Protein AF-X1FFC3-F1 (afdb_monomer)

Radius of gyration: 22.8 Å; Cα contacts (8 Å, |Δi|>4): 685; chains: 1; bounding box: 65×49×58 Å

Mean predicted aligned error: 9.4 Å

Organism: NCBI:txid412755

Sequence (361 aa):
YEIAKQQGDKDAAVFWRGKADEVKRKMKDYLWIDDRHSYFYRNPDNEFINSLTHNNLRAMYYGAMTQDMANRFIKHHLLNPKEFWTYMPIPSVAVNDPYFENRSYNNWGGQSQNLTYQRAIRALENYGHHAEVCLFGHKLMGRISESKLFTQQFDPFTGEQSGIDGYDYGPSILAVLEYFSRMYGIDVCKDTVHFNGLPLEEEYEYIQVIGDNTYTLRQKNGILTGIVNGELKFTCSAGVKVKTGLDGSIFELVGIDSVSRSVYLTCDSKSYNFTVSPNTVFGFQDEATVIREVPFDYPFKIALDSTTPGLTDPRDGNTYRIVKIGEQVWMAENLRFLPSVAGPGTGSKTTPYFYVYGYDG

Nearest PDB structures (foldseek):
  4wvb-assembly1_A  TM=8.254E-01  e=1.752E-06  Thermus thermophilus HB8
  5n6n-assembly1_C  TM=8.360E-01  e=3.172E-05  Saccharomyces cerevisiae S288C
  5jta-assembly1_A  TM=7.272E-01  e=2.256E-05  Saccharomyces cerevisiae
  5z74-assembly1_A  TM=6.627E-01  e=2.983E-03  Nostoc sp. PCC 7120 = FACHB-418
  5gop-assembly1_C-2  TM=6.488E-01  e=2.376E-03  Nostoc sp. PCC 7120 = FACHB-418

Secondary structure (DSSP, 8-state):
-HHHHHTT-HHHHHHHHHHHHHHHHHHHHHHEEGGGTEE--B-TTSPBP---BTHHHHHHHTT-S-HHHHHHHIIIIIT-TTTT-SSS--BSB-TTSTT-B--SSS-SSBSEEHHHHHHHHHHHHTTT-HHHHHHHHHHHHHHHHHH----SEE-TTT--EE--SS-S--THHHHHHHHHHHHHSEEEETTEEEEEE---SS-EEEEEEETTEEEEEEEETTEEEEEETTEEEEEEESSEEEEEETT--EEEEEE-SSS-EEEEEEETTEEEEEEE-TT-EEEESSSEEEEE------SS-----TT--EEE-TTT-PEEEEEEETTEEEESS-----S----TT---SSS----BTTB--

Solvent-accessible surface area (backbone atoms only — not comparable to full-atom values): 19749 Å² total; per-residue (Å²): 66,71,68,30,54,75,72,66,37,62,67,56,19,53,54,40,45,54,54,51,52,52,49,31,50,50,46,44,76,74,28,47,39,79,97,67,40,42,62,36,53,63,49,96,88,69,44,76,45,95,57,57,47,48,61,52,42,53,39,29,47,73,62,47,50,53,67,67,52,48,53,42,25,40,67,68,38,52,33,24,54,70,33,20,34,41,71,32,47,53,19,31,19,22,68,72,37,94,74,42,36,88,58,67,62,92,58,75,38,14,26,13,37,23,64,50,57,45,44,41,46,52,18,29,50,75,63,42,38,40,17,59,45,42,56,54,31,51,51,52,49,54,56,32,70,74,67,74,59,46,34,39,32,26,36,29,75,81,50,52,73,30,53,68,86,88,54,96,76,21,54,27,52,61,25,48,56,51,38,44,20,65,34,60,18,64,43,77,54,95,70,33,32,34,45,18,28,53,67,49,88,65,70,50,77,33,78,48,76,58,88,92,45,39,39,38,42,34,38,49,86,40,33,33,38,38,29,43,72,89,40,83,41,35,41,28,43,39,31,31,32,44,30,19,38,81,84,45,53,70,51,39,38,31,16,32,26,86,56,69,39,82,34,45,42,35,40,92,96,42,76,45,76,50,75,39,38,34,24,26,28,33,34,63,79,95,56,84,39,83,77,46,78,34,92,76,80,66,54,74,68,74,68,74,45,95,86,47,75,44,46,65,40,89,89,78,65,51,68,38,44,50,41,76,58,88,96,44,79,40,70,71,51,82,86,84,83,68,101,62,63,39,31,94,90,62,84,60,98,84,54,94,76,44,74,49,94,95,49,63,116

Structure (mmCIF, N/CA/C/O backbone):
data_AF-X1FFC3-F1
#
_entry.id   AF-X1FFC3-F1
#
loop_
_atom_site.group_PDB
_atom_site.id
_atom_site.type_symbol
_atom_site.label_atom_id
_atom_site.label_alt_id
_atom_site.label_comp_id
_atom_site.label_asym_id
_atom_site.label_entity_id
_atom_site.label_seq_id
_atom_site.pdbx_PDB_ins_code
_atom_site.Cartn_x
_atom_site.Cartn_y
_atom_site.Cartn_z
_atom_site.occupancy
_atom_site.B_iso_or_equiv
_atom_site.auth_seq_id
_atom_site.auth_comp_id
_atom_site.auth_asym_id
_atom_site.auth_atom_id
_atom_site.pdbx_PDB_model_num
ATOM 1 N N . TYR A 1 1 ? -17.208 -1.359 -16.543 1.00 90.44 1 TYR A N 1
ATOM 2 C CA . TYR A 1 1 ? -17.747 -2.258 -15.500 1.00 90.44 1 TYR A CA 1
ATOM 3 C C . TYR A 1 1 ? -18.295 -1.468 -14.317 1.00 90.44 1 TYR A C 1
ATOM 5 O O . TYR A 1 1 ? -19.504 -1.448 -14.168 1.00 90.44 1 TYR A O 1
ATOM 13 N N . GLU A 1 2 ? -17.458 -0.794 -13.514 1.00 91.06 2 GLU A N 1
ATOM 14 C CA . GLU A 1 2 ? -17.914 -0.132 -12.270 1.00 91.06 2 GLU A CA 1
ATOM 15 C C . GLU A 1 2 ? -19.015 0.914 -12.512 1.00 91.06 2 GLU A C 1
ATOM 17 O O . GLU A 1 2 ? -20.015 0.909 -11.806 1.00 91.06 2 GLU A O 1
ATOM 22 N N . ILE A 1 3 ? -18.884 1.735 -13.562 1.00 94.50 3 ILE A N 1
ATOM 23 C CA . ILE A 1 3 ? -19.908 2.724 -13.948 1.00 94.50 3 ILE A CA 1
ATOM 24 C C . ILE A 1 3 ? -21.244 2.042 -14.287 1.00 94.50 3 ILE A C 1
ATOM 26 O O . ILE A 1 3 ? -22.279 2.427 -13.758 1.00 94.50 3 ILE A O 1
ATOM 30 N N . ALA A 1 4 ? -21.224 0.984 -15.104 1.00 95.25 4 ALA A N 1
ATOM 31 C CA . ALA A 1 4 ? -22.431 0.227 -15.450 1.00 95.25 4 ALA A CA 1
ATOM 32 C C . ALA A 1 4 ? -23.093 -0.395 -14.206 1.00 95.25 4 ALA A C 1
ATOM 34 O O . ALA A 1 4 ? -24.309 -0.329 -14.050 1.00 95.25 4 ALA A O 1
ATOM 35 N N . LYS A 1 5 ? -22.287 -0.914 -13.265 1.00 93.50 5 LYS A N 1
ATOM 36 C CA . LYS A 1 5 ? -22.782 -1.419 -11.976 1.00 93.50 5 LYS A CA 1
ATOM 37 C C . LYS A 1 5 ? -23.475 -0.315 -11.167 1.00 93.50 5 LYS A C 1
ATOM 39 O O . LYS A 1 5 ? -24.542 -0.567 -10.619 1.00 93.50 5 LYS A O 1
ATOM 44 N N . GLN A 1 6 ? -22.898 0.887 -11.107 1.00 92.38 6 GLN A N 1
ATOM 45 C CA . GLN A 1 6 ? -23.499 2.036 -10.414 1.00 92.38 6 GLN A CA 1
ATOM 46 C C . GLN A 1 6 ? -24.806 2.504 -11.066 1.00 92.38 6 GLN A C 1
ATOM 48 O O . GLN A 1 6 ? -25.716 2.927 -10.365 1.00 92.38 6 GLN A O 1
ATOM 53 N N . GLN A 1 7 ? -24.919 2.393 -12.389 1.00 95.62 7 GLN A N 1
ATOM 54 C CA . GLN A 1 7 ? -26.131 2.738 -13.139 1.00 95.62 7 GLN A CA 1
ATOM 55 C C . GLN A 1 7 ? -27.221 1.654 -13.079 1.00 95.62 7 GLN A C 1
ATOM 57 O O . GLN A 1 7 ? -28.324 1.874 -13.570 1.00 95.62 7 GLN A O 1
ATOM 62 N N . GLY A 1 8 ? -26.932 0.480 -12.506 1.00 96.31 8 GLY A N 1
ATOM 63 C CA . GLY A 1 8 ? -27.851 -0.662 -12.501 1.00 96.31 8 GLY A CA 1
ATOM 64 C C . GLY A 1 8 ? -27.954 -1.400 -13.843 1.00 96.31 8 GLY A C 1
ATOM 65 O O . GLY A 1 8 ? -28.778 -2.306 -13.971 1.00 96.31 8 GLY A O 1
ATOM 66 N N . ASP A 1 9 ? -27.108 -1.066 -14.823 1.00 97.81 9 ASP A N 1
ATOM 67 C CA . ASP A 1 9 ? -27.058 -1.719 -16.133 1.00 97.81 9 ASP A CA 1
ATOM 68 C C . ASP A 1 9 ? -26.265 -3.033 -16.041 1.00 97.81 9 ASP A C 1
ATOM 70 O O . ASP A 1 9 ? -25.029 -3.079 -16.130 1.00 97.81 9 ASP A O 1
ATOM 74 N N . LYS A 1 10 ? -26.999 -4.125 -15.800 1.00 97.25 10 LYS A N 1
ATOM 75 C CA . LYS A 1 10 ? -26.429 -5.464 -15.605 1.00 97.25 10 LYS A CA 1
ATOM 76 C C . LYS A 1 10 ? -25.777 -6.008 -16.875 1.00 97.25 10 LYS A C 1
ATOM 78 O O . LYS A 1 10 ? -24.714 -6.623 -16.775 1.00 97.25 10 LYS A O 1
ATOM 83 N N . ASP A 1 11 ? -26.359 -5.755 -18.042 1.00 97.94 11 ASP A N 1
ATOM 84 C CA . ASP A 1 11 ? -25.865 -6.293 -19.311 1.00 97.94 11 ASP A CA 1
ATOM 85 C C . ASP A 1 11 ? -24.554 -5.614 -19.707 1.00 97.94 11 ASP A C 1
ATOM 87 O O . ASP A 1 11 ? -23.560 -6.289 -20.004 1.00 97.94 11 ASP A O 1
ATOM 91 N N . ALA A 1 12 ? -24.488 -4.283 -19.597 1.00 98.06 12 ALA A N 1
ATOM 92 C CA . ALA A 1 12 ? -23.242 -3.558 -19.807 1.00 98.06 12 ALA A CA 1
ATOM 93 C C . ALA A 1 12 ? -22.180 -3.953 -18.770 1.00 98.06 12 ALA A C 1
ATOM 95 O O . ALA A 1 12 ? -20.997 -4.070 -19.106 1.00 98.06 12 ALA A O 1
ATOM 96 N N . ALA A 1 13 ? -22.562 -4.194 -17.510 1.00 97.81 13 ALA A N 1
ATOM 97 C CA . ALA A 1 13 ? -21.625 -4.675 -16.499 1.00 97.81 13 ALA A CA 1
ATOM 98 C C . ALA A 1 13 ? -21.025 -6.036 -16.894 1.00 97.81 13 ALA A C 1
ATOM 100 O O . ALA A 1 13 ? -19.799 -6.163 -16.921 1.00 97.81 13 ALA A O 1
ATOM 101 N N . VAL A 1 14 ? -21.843 -7.022 -17.272 1.00 98.19 14 VAL A N 1
ATOM 102 C CA . VAL A 1 14 ? -21.363 -8.340 -17.728 1.00 98.19 14 VAL A CA 1
ATOM 103 C C . VAL A 1 14 ? -20.453 -8.204 -18.952 1.00 98.19 14 VAL A C 1
ATOM 105 O O . VAL A 1 14 ? -19.347 -8.750 -18.952 1.00 98.19 14 VAL A O 1
ATOM 108 N N . PHE A 1 15 ? -20.851 -7.410 -19.949 1.00 98.12 15 PHE A N 1
ATOM 109 C CA . PHE A 1 15 ? -20.048 -7.165 -21.149 1.00 98.12 15 PHE A CA 1
ATOM 110 C C . PHE A 1 15 ? -18.663 -6.589 -20.816 1.00 98.12 15 PHE A C 1
ATOM 112 O O . PHE A 1 15 ? -17.632 -7.130 -21.228 1.00 98.12 15 PHE A O 1
ATOM 119 N N . TRP A 1 16 ? -18.612 -5.513 -20.021 1.00 97.94 16 TRP A N 1
ATOM 120 C CA . TRP A 1 16 ? -17.347 -4.872 -19.660 1.00 97.94 16 TRP A CA 1
ATOM 121 C C . TRP A 1 16 ? -16.481 -5.734 -18.739 1.00 97.94 16 TRP A C 1
ATOM 123 O O . TRP A 1 16 ? -15.255 -5.628 -18.803 1.00 97.94 16 TRP A O 1
ATOM 133 N N . ARG A 1 17 ? -17.086 -6.577 -17.890 1.00 96.88 17 ARG A N 1
ATOM 134 C CA . ARG A 1 17 ? -16.346 -7.575 -17.106 1.00 96.88 17 ARG A CA 1
ATOM 135 C C . ARG A 1 17 ? -15.662 -8.573 -18.037 1.00 96.88 17 ARG A C 1
ATOM 137 O O . ARG A 1 17 ? -14.449 -8.722 -17.947 1.00 96.88 17 ARG A O 1
ATOM 144 N N . GLY A 1 18 ? -16.405 -9.142 -18.988 1.00 97.94 18 GLY A N 1
ATOM 145 C CA . GLY A 1 18 ? -15.862 -10.083 -19.968 1.00 97.94 18 GLY A CA 1
ATOM 146 C C . GLY A 1 18 ? -14.716 -9.492 -20.794 1.00 97.94 18 GLY A C 1
ATOM 147 O O . GLY A 1 18 ? -13.693 -10.146 -20.984 1.00 97.94 18 GLY A O 1
ATOM 148 N N . LYS A 1 19 ? -14.826 -8.225 -21.220 1.00 97.94 19 LYS A N 1
ATOM 149 C CA . LYS A 1 19 ? -13.733 -7.529 -21.923 1.00 97.94 19 LYS A CA 1
ATOM 150 C C . LYS A 1 19 ? -12.492 -7.325 -21.059 1.00 97.94 19 LYS A C 1
ATOM 152 O O . LYS A 1 19 ? -11.382 -7.526 -21.546 1.00 97.94 19 LYS A O 1
ATOM 157 N N . ALA A 1 20 ? -12.661 -6.960 -19.790 1.00 96.31 20 ALA A N 1
ATOM 158 C CA . ALA A 1 20 ? -11.535 -6.847 -18.869 1.00 96.31 20 ALA A CA 1
ATOM 159 C C . ALA A 1 20 ? -10.846 -8.207 -18.665 1.00 96.31 20 ALA A C 1
ATOM 161 O O . ALA A 1 20 ? -9.621 -8.284 -18.730 1.00 96.31 20 ALA A O 1
ATOM 162 N N . ASP A 1 21 ? -11.616 -9.280 -18.486 1.00 96.50 21 ASP A N 1
ATOM 163 C CA . ASP A 1 21 ? -11.078 -10.626 -18.270 1.00 96.50 21 ASP A CA 1
ATOM 164 C C . ASP A 1 21 ? -10.357 -11.163 -19.522 1.00 96.50 21 ASP A C 1
ATOM 166 O O . ASP A 1 21 ? -9.313 -11.808 -19.409 1.00 96.50 21 ASP A O 1
ATOM 170 N N . GLU A 1 22 ? -10.838 -10.823 -20.726 1.00 97.62 22 GLU A N 1
ATOM 171 C CA . GLU A 1 22 ? -10.149 -11.119 -21.989 1.00 97.62 22 GLU A CA 1
ATOM 172 C C . GLU A 1 22 ? -8.762 -10.456 -22.052 1.00 97.62 22 GLU A C 1
ATOM 174 O O . GLU A 1 22 ? -7.781 -11.115 -22.406 1.00 97.62 22 GLU A O 1
ATOM 179 N N . VAL A 1 23 ? -8.666 -9.175 -21.676 1.00 96.69 23 VAL A N 1
ATOM 180 C CA . VAL A 1 23 ? -7.389 -8.442 -21.634 1.00 96.69 23 VAL A CA 1
ATOM 181 C C . VAL A 1 23 ? -6.443 -9.061 -20.610 1.00 96.69 23 VAL A C 1
ATOM 183 O O . VAL A 1 23 ? -5.286 -9.307 -20.938 1.00 96.69 23 VAL A O 1
ATOM 186 N N . LYS A 1 24 ? -6.923 -9.373 -19.400 1.00 96.25 24 LYS A N 1
ATOM 187 C CA . LYS A 1 24 ? -6.097 -9.995 -18.351 1.00 96.25 24 LYS A CA 1
ATOM 188 C C . LYS A 1 24 ? -5.527 -11.337 -18.795 1.00 96.25 24 LYS A C 1
ATOM 190 O O . LYS A 1 24 ? -4.338 -11.584 -18.616 1.00 96.25 24 LYS A O 1
ATOM 195 N N . ARG A 1 25 ? -6.359 -12.181 -19.413 1.00 97.12 25 ARG A N 1
ATOM 196 C CA . ARG A 1 25 ? -5.925 -13.473 -19.954 1.00 97.12 25 ARG A CA 1
ATOM 197 C C . ARG A 1 25 ? -4.867 -13.290 -21.040 1.00 97.12 25 ARG A C 1
ATOM 199 O O . ARG A 1 25 ? -3.811 -13.895 -20.946 1.00 97.12 25 ARG A O 1
ATOM 206 N N . LYS A 1 26 ? -5.091 -12.386 -22.002 1.00 96.88 26 LYS A N 1
ATOM 207 C CA . LYS A 1 26 ? -4.094 -12.076 -23.041 1.00 96.88 26 LYS A CA 1
ATOM 208 C C . LYS A 1 26 ? -2.788 -11.537 -22.458 1.00 96.88 26 LYS A C 1
ATOM 210 O O . LYS A 1 26 ? -1.728 -11.955 -22.900 1.00 96.88 26 LYS A O 1
ATOM 215 N N . MET A 1 27 ? -2.839 -10.647 -21.465 1.00 97.12 27 MET A N 1
ATOM 216 C CA . MET A 1 27 ? -1.630 -10.159 -20.794 1.00 97.12 27 MET A CA 1
ATOM 217 C C . MET A 1 27 ? -0.851 -11.312 -20.166 1.00 97.12 27 MET A C 1
ATOM 219 O O . MET A 1 27 ? 0.340 -11.436 -20.437 1.00 97.12 27 MET A O 1
ATOM 223 N N . LYS A 1 28 ? -1.520 -12.178 -19.393 1.00 96.94 28 LYS A N 1
ATOM 224 C CA . LYS A 1 28 ? -0.900 -13.367 -18.797 1.00 96.94 28 LYS A CA 1
ATOM 225 C C . LYS A 1 28 ? -0.269 -14.259 -19.864 1.00 96.94 28 LYS A C 1
ATOM 227 O O . LYS A 1 28 ? 0.925 -14.512 -19.801 1.00 96.94 28 LYS A O 1
ATOM 232 N N . ASP A 1 29 ? -1.047 -14.682 -20.852 1.00 96.44 29 ASP A N 1
ATOM 233 C CA . ASP A 1 29 ? -0.607 -15.652 -21.859 1.00 96.44 29 ASP A CA 1
ATOM 234 C C . ASP A 1 29 ? 0.550 -15.118 -22.721 1.00 96.44 29 ASP A C 1
ATOM 236 O O . ASP A 1 29 ? 1.381 -15.888 -23.197 1.00 96.44 29 ASP A O 1
ATOM 240 N N . TYR A 1 30 ? 0.608 -13.800 -22.937 1.00 96.56 30 TYR A N 1
ATOM 241 C CA . TYR A 1 30 ? 1.529 -13.197 -23.898 1.00 96.56 30 TYR A CA 1
ATOM 242 C C . TYR A 1 30 ? 2.763 -12.552 -23.266 1.00 96.56 30 TYR A C 1
ATOM 244 O O . TYR A 1 30 ? 3.832 -12.562 -23.879 1.00 96.56 30 TYR A O 1
ATOM 252 N N . LEU A 1 31 ? 2.628 -11.968 -22.074 1.00 97.75 31 LEU A N 1
ATOM 253 C CA . LEU A 1 31 ? 3.655 -11.118 -21.466 1.00 97.75 31 LEU A CA 1
ATOM 254 C C . LEU A 1 31 ? 4.263 -11.721 -20.193 1.00 97.75 31 LEU A C 1
ATOM 256 O O . LEU A 1 31 ? 5.338 -11.283 -19.789 1.00 97.75 31 LEU A O 1
ATOM 260 N N . TRP A 1 32 ? 3.583 -12.655 -19.515 1.00 98.00 32 TRP A N 1
ATOM 261 C CA . TRP A 1 32 ? 4.089 -13.230 -18.264 1.00 98.00 32 TRP A CA 1
ATOM 262 C C . TRP A 1 32 ? 5.129 -14.303 -18.559 1.00 98.00 32 TRP A C 1
ATOM 264 O O . TRP A 1 32 ? 4.882 -15.205 -19.358 1.00 98.00 32 TRP A O 1
ATOM 274 N N . ILE A 1 33 ? 6.266 -14.241 -17.871 1.00 98.06 33 ILE A N 1
ATOM 275 C CA . ILE A 1 33 ? 7.269 -15.306 -17.899 1.00 98.06 33 ILE A CA 1
ATOM 276 C C . ILE A 1 33 ? 7.307 -15.938 -16.511 1.00 98.06 33 ILE A C 1
ATOM 278 O O . ILE A 1 33 ? 7.742 -15.300 -15.553 1.00 98.06 33 ILE A O 1
ATOM 282 N N . ASP A 1 34 ? 6.846 -17.186 -16.398 1.00 97.50 34 ASP A N 1
ATOM 283 C CA . ASP A 1 34 ? 6.596 -17.812 -15.095 1.00 97.50 34 ASP A CA 1
ATOM 284 C C . ASP A 1 34 ? 7.862 -17.986 -14.248 1.00 97.50 34 ASP A C 1
ATOM 286 O O . ASP A 1 34 ? 7.875 -17.569 -13.086 1.00 97.50 34 ASP A O 1
ATOM 290 N N . ASP A 1 35 ? 8.949 -18.451 -14.869 1.00 97.19 35 ASP A N 1
ATOM 291 C CA . ASP A 1 35 ? 10.274 -18.618 -14.248 1.00 97.19 35 ASP A CA 1
ATOM 292 C C . ASP A 1 35 ? 10.930 -17.292 -13.848 1.00 97.19 35 ASP A C 1
ATOM 294 O O . ASP A 1 35 ? 11.884 -17.262 -13.073 1.00 97.19 35 ASP A O 1
ATOM 298 N N . ARG A 1 36 ? 10.431 -16.177 -14.389 1.00 97.38 36 ARG A N 1
ATOM 299 C CA . ARG A 1 36 ? 10.922 -14.829 -14.090 1.00 97.38 36 ARG A CA 1
ATOM 300 C C . ARG A 1 36 ? 9.940 -14.011 -13.265 1.00 97.38 36 ARG A C 1
ATOM 302 O O . ARG A 1 36 ? 10.164 -12.819 -13.119 1.00 97.38 36 ARG A O 1
ATOM 309 N N . HIS A 1 37 ? 8.854 -14.622 -12.789 1.00 98.00 37 HIS A N 1
ATOM 310 C CA . HIS A 1 37 ? 7.912 -14.050 -11.822 1.00 98.00 37 HIS A CA 1
ATOM 311 C C . HIS A 1 37 ? 7.434 -12.622 -12.153 1.00 98.00 37 HIS A C 1
ATOM 313 O O . HIS A 1 37 ? 7.193 -11.814 -11.252 1.00 98.00 37 HIS A O 1
ATOM 319 N N . SER A 1 38 ? 7.329 -12.289 -13.444 1.00 98.25 38 SER A N 1
ATOM 320 C CA . SER A 1 38 ? 7.120 -10.914 -13.893 1.00 98.25 38 SER A CA 1
ATOM 321 C C . SER A 1 38 ? 6.600 -10.841 -15.333 1.00 98.25 38 SER A C 1
ATOM 323 O O . SER A 1 38 ? 6.790 -11.756 -16.143 1.00 98.25 38 SER A O 1
ATOM 325 N N . TYR A 1 39 ? 5.942 -9.727 -15.655 1.00 98.38 39 TYR A N 1
ATOM 326 C CA . TYR A 1 39 ? 5.610 -9.335 -17.018 1.00 98.38 39 TYR A CA 1
ATOM 327 C C . TYR A 1 39 ? 6.807 -8.681 -17.713 1.00 98.38 39 TYR A C 1
ATOM 329 O O . TYR A 1 39 ? 7.428 -7.764 -17.168 1.00 98.38 39 TYR A O 1
ATOM 337 N N . PHE A 1 40 ? 7.049 -9.091 -18.959 1.00 97.81 40 PHE A N 1
ATOM 338 C CA . PHE A 1 40 ? 8.030 -8.499 -19.865 1.00 97.81 40 PHE A CA 1
ATOM 339 C C . PHE A 1 40 ? 7.356 -7.988 -21.137 1.00 97.81 40 PHE A C 1
ATOM 341 O O . PHE A 1 40 ? 6.394 -8.572 -21.640 1.00 97.81 40 PHE A O 1
ATOM 348 N N . TYR A 1 41 ? 7.870 -6.877 -21.660 1.00 95.38 41 TYR A N 1
ATOM 349 C CA . TYR A 1 41 ? 7.411 -6.317 -22.927 1.00 95.38 41 TYR A CA 1
ATOM 350 C C . TYR A 1 41 ? 7.835 -7.186 -24.106 1.00 95.38 41 TYR A C 1
ATOM 352 O O . TYR A 1 41 ? 8.796 -7.949 -24.013 1.00 95.38 41 TYR A O 1
ATOM 360 N N . ARG A 1 42 ? 7.145 -7.012 -25.235 1.00 95.50 42 ARG A N 1
ATOM 361 C CA . ARG A 1 42 ? 7.571 -7.553 -26.523 1.00 95.50 42 ARG A CA 1
ATOM 362 C C . ARG A 1 42 ? 7.856 -6.442 -27.522 1.00 95.50 42 ARG A C 1
ATOM 364 O O . ARG A 1 42 ? 7.188 -5.408 -27.493 1.00 95.50 42 ARG A O 1
ATOM 371 N N . ASN A 1 43 ? 8.853 -6.655 -28.371 1.00 95.12 43 ASN A N 1
ATOM 372 C CA . ASN A 1 43 ? 9.170 -5.775 -29.494 1.00 95.12 43 ASN A CA 1
ATOM 373 C C . ASN A 1 43 ? 8.193 -6.023 -30.677 1.00 95.12 43 ASN A C 1
ATOM 375 O O . ASN A 1 43 ? 7.348 -6.922 -30.596 1.00 95.12 43 ASN A O 1
ATOM 379 N N . PRO A 1 44 ? 8.263 -5.238 -31.772 1.00 96.56 44 PRO A N 1
ATOM 380 C CA . PRO A 1 44 ? 7.416 -5.441 -32.955 1.00 96.56 44 PRO A CA 1
ATOM 381 C C . PRO A 1 44 ? 7.555 -6.821 -33.616 1.00 96.56 44 PRO A C 1
ATOM 383 O O . PRO A 1 44 ? 6.584 -7.309 -34.189 1.00 96.56 44 PRO A O 1
ATOM 386 N N . ASP A 1 45 ? 8.714 -7.468 -33.476 1.00 96.81 45 ASP A N 1
ATOM 387 C CA . ASP A 1 45 ? 8.990 -8.827 -33.968 1.00 96.81 45 ASP A CA 1
ATOM 388 C C . ASP A 1 45 ? 8.487 -9.925 -33.013 1.00 96.81 45 ASP A C 1
ATOM 390 O O . ASP A 1 45 ? 8.712 -11.116 -33.224 1.00 96.81 45 ASP A O 1
ATOM 394 N N . ASN A 1 46 ? 7.743 -9.531 -31.974 1.00 94.88 46 ASN A N 1
ATOM 395 C CA . ASN A 1 46 ? 7.150 -10.398 -30.967 1.00 94.88 46 ASN A CA 1
ATOM 396 C C . ASN A 1 46 ? 8.156 -11.116 -30.051 1.00 94.88 46 ASN A C 1
ATOM 398 O O . ASN A 1 46 ? 7.814 -12.101 -29.395 1.00 94.88 46 ASN A O 1
ATOM 402 N N . GLU A 1 47 ? 9.378 -10.618 -29.942 1.00 96.50 47 GLU A N 1
ATOM 403 C CA . GLU A 1 47 ? 10.394 -11.134 -29.030 1.00 96.50 47 GLU A CA 1
ATOM 404 C C . GLU A 1 47 ? 10.324 -10.416 -27.684 1.00 96.50 47 GLU A C 1
ATOM 406 O O . GLU A 1 47 ? 9.980 -9.235 -27.611 1.00 96.50 47 GLU A O 1
ATOM 411 N N . PHE A 1 48 ? 10.664 -11.115 -26.602 1.00 96.94 48 PHE A N 1
ATOM 412 C CA . PHE A 1 48 ? 10.715 -10.496 -25.282 1.00 96.94 48 PHE A CA 1
ATOM 413 C C . PHE A 1 48 ? 11.853 -9.479 -25.185 1.00 96.94 48 PHE A C 1
ATOM 415 O O . PHE A 1 48 ? 13.012 -9.788 -25.454 1.00 96.94 48 PHE A O 1
ATOM 422 N N . ILE A 1 49 ? 11.526 -8.283 -24.702 1.00 95.38 49 ILE A N 1
ATOM 423 C CA . ILE A 1 49 ? 12.509 -7.280 -24.308 1.00 95.38 49 ILE A CA 1
ATOM 424 C C . ILE A 1 49 ? 12.991 -7.651 -22.909 1.00 95.38 49 ILE A C 1
ATOM 426 O O . ILE A 1 49 ? 12.210 -7.665 -21.955 1.00 95.38 49 ILE A O 1
ATOM 430 N N . ASN A 1 50 ? 14.283 -7.953 -22.786 1.00 93.62 50 ASN A N 1
ATOM 431 C CA . ASN A 1 50 ? 14.898 -8.342 -21.522 1.00 93.62 50 ASN A CA 1
ATOM 432 C C . ASN A 1 50 ? 15.173 -7.123 -20.625 1.00 93.62 50 ASN A C 1
ATOM 434 O O . ASN A 1 50 ? 16.327 -6.813 -20.350 1.00 93.62 50 ASN A O 1
ATOM 438 N N . SER A 1 51 ? 14.110 -6.434 -20.206 1.00 96.12 51 SER A N 1
ATOM 439 C CA . SER A 1 51 ? 14.193 -5.349 -19.232 1.00 96.12 51 SER A CA 1
ATOM 440 C C . SER A 1 51 ? 13.095 -5.466 -18.180 1.00 96.12 51 SER A C 1
ATOM 442 O O . SER A 1 51 ? 11.906 -5.561 -18.508 1.00 96.12 51 SER A O 1
ATOM 444 N N . LEU A 1 52 ? 13.490 -5.484 -16.910 1.00 97.81 52 LEU A N 1
ATOM 445 C CA . LEU A 1 52 ? 12.593 -5.561 -15.767 1.00 97.81 52 LEU A CA 1
ATOM 446 C C . LEU A 1 52 ? 12.243 -4.148 -15.287 1.00 97.81 52 LEU A C 1
ATOM 448 O O . LEU A 1 52 ? 13.084 -3.401 -14.795 1.00 97.81 52 LEU A O 1
ATOM 452 N N . THR A 1 53 ? 10.966 -3.780 -15.400 1.00 97.38 53 THR A N 1
ATOM 453 C CA . THR A 1 53 ? 10.499 -2.409 -15.132 1.00 97.38 53 THR A CA 1
ATOM 454 C C . THR A 1 53 ? 9.414 -2.366 -14.063 1.00 97.38 53 THR A C 1
ATOM 456 O O . THR A 1 53 ? 8.687 -3.349 -13.852 1.00 97.38 53 THR A O 1
ATOM 459 N N . HIS A 1 54 ? 9.216 -1.194 -13.445 1.00 95.69 54 HIS A N 1
ATOM 460 C CA . HIS A 1 54 ? 8.144 -1.004 -12.4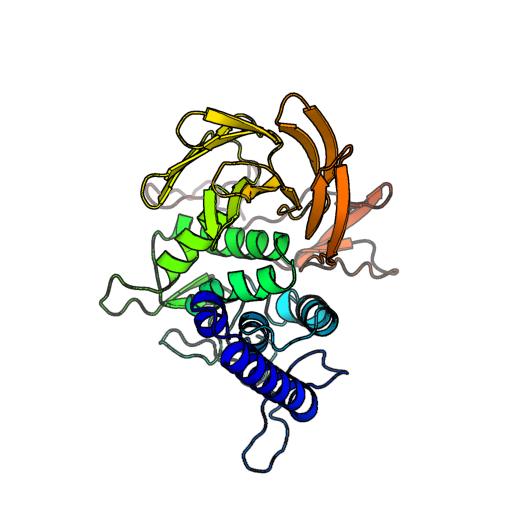62 1.00 95.69 54 HIS A CA 1
ATOM 461 C C . HIS A 1 54 ? 6.740 -1.183 -13.043 1.00 95.69 54 HIS A C 1
ATOM 463 O O . HIS A 1 54 ? 5.762 -1.134 -12.303 1.00 95.69 54 HIS A O 1
ATOM 469 N N . ASN A 1 55 ? 6.579 -1.328 -14.366 1.00 96.19 55 ASN A N 1
ATOM 470 C CA . ASN A 1 55 ? 5.259 -1.405 -14.993 1.00 96.19 55 ASN A CA 1
ATOM 471 C C . ASN A 1 55 ? 4.474 -2.655 -14.568 1.00 96.19 55 ASN A C 1
ATOM 473 O O . ASN A 1 55 ? 3.250 -2.676 -14.687 1.00 96.19 55 ASN A O 1
ATOM 477 N N . ASN A 1 56 ? 5.139 -3.625 -13.945 1.00 97.94 56 ASN A N 1
ATOM 478 C CA . ASN A 1 56 ? 4.498 -4.685 -13.173 1.00 97.94 56 ASN A CA 1
ATOM 479 C C . ASN A 1 56 ? 3.585 -4.147 -12.054 1.00 97.94 56 ASN A C 1
ATOM 481 O O . ASN A 1 56 ? 2.461 -4.624 -11.916 1.00 97.94 56 ASN A O 1
ATOM 485 N N . LEU A 1 57 ? 3.968 -3.067 -11.359 1.00 97.75 57 LEU A N 1
ATOM 486 C CA . LEU A 1 57 ? 3.079 -2.359 -10.426 1.00 97.75 57 LEU A CA 1
ATOM 487 C C . LEU A 1 57 ? 1.862 -1.756 -11.135 1.00 97.75 57 LEU A C 1
ATOM 489 O O . LEU A 1 57 ? 0.789 -1.684 -10.547 1.00 97.75 57 LEU A O 1
ATOM 493 N N . ARG A 1 58 ? 1.971 -1.343 -12.406 1.00 95.38 58 ARG A N 1
ATOM 494 C CA . ARG A 1 58 ? 0.801 -0.876 -13.175 1.00 95.38 58 ARG A CA 1
ATOM 495 C C . ARG A 1 58 ? -0.126 -2.036 -13.528 1.00 95.38 58 ARG A C 1
ATOM 497 O O . ARG A 1 58 ? -1.340 -1.895 -13.417 1.00 95.38 58 ARG A O 1
ATOM 504 N N . ALA A 1 59 ? 0.424 -3.190 -13.902 1.00 97.44 59 ALA A N 1
ATOM 505 C CA . ALA A 1 59 ? -0.375 -4.398 -14.096 1.00 97.44 59 ALA A CA 1
ATOM 506 C C . ALA A 1 59 ? -1.106 -4.788 -12.798 1.00 97.44 59 ALA A C 1
ATOM 508 O O . ALA A 1 59 ? -2.300 -5.085 -12.826 1.00 97.44 59 ALA A O 1
ATOM 509 N N . MET A 1 60 ? -0.436 -4.687 -11.648 1.00 98.38 60 MET A N 1
ATOM 510 C CA . MET A 1 60 ? -1.061 -4.865 -10.338 1.00 98.38 60 MET A CA 1
ATOM 511 C C . MET A 1 60 ? -2.149 -3.810 -10.062 1.00 98.38 60 MET A C 1
ATOM 513 O O . MET A 1 60 ? -3.271 -4.168 -9.704 1.00 98.38 60 MET A O 1
ATOM 517 N N . TYR A 1 61 ? -1.876 -2.527 -10.309 1.00 97.50 61 TYR A N 1
ATOM 518 C CA . TYR A 1 61 ? -2.837 -1.428 -10.147 1.00 97.50 61 TYR A CA 1
ATOM 519 C C . TYR A 1 61 ? -4.159 -1.690 -10.886 1.00 97.50 61 TYR A C 1
ATOM 521 O O . TYR A 1 61 ? -5.232 -1.453 -10.338 1.00 97.50 61 TYR A O 1
ATOM 529 N N . TYR A 1 62 ? -4.098 -2.238 -12.103 1.00 95.75 62 TYR A N 1
ATOM 530 C CA . TYR A 1 62 ? -5.285 -2.586 -12.896 1.00 95.75 62 TYR A CA 1
ATOM 531 C C . TYR A 1 62 ? -5.847 -3.994 -12.620 1.00 95.75 62 TYR A C 1
ATOM 533 O O . TYR A 1 62 ? -6.796 -4.429 -13.279 1.00 95.75 62 TYR A O 1
ATOM 541 N N . GLY A 1 63 ? -5.294 -4.726 -11.651 1.00 96.00 63 GLY A N 1
ATOM 542 C CA . GLY A 1 63 ? -5.763 -6.063 -11.289 1.00 96.00 63 GLY A CA 1
ATOM 543 C C . GLY A 1 63 ? -5.465 -7.127 -12.352 1.00 96.00 63 GLY A C 1
ATOM 544 O O . GLY A 1 63 ? -6.258 -8.056 -12.510 1.00 96.00 63 GLY A O 1
ATOM 545 N N . ALA A 1 64 ? -4.403 -6.954 -13.144 1.00 96.56 64 ALA A N 1
ATOM 546 C CA . ALA A 1 64 ? -4.032 -7.833 -14.255 1.00 96.56 64 ALA A CA 1
ATOM 547 C C . ALA A 1 64 ? -3.117 -9.005 -13.857 1.00 96.56 64 ALA A C 1
ATOM 549 O O . ALA A 1 64 ? -2.712 -9.784 -14.718 1.00 96.56 64 ALA A O 1
ATOM 550 N N . MET A 1 65 ? -2.786 -9.144 -12.576 1.00 97.56 65 MET A N 1
ATOM 551 C CA . MET A 1 65 ? -2.117 -10.319 -12.021 1.00 97.56 65 MET A CA 1
ATOM 552 C C . MET A 1 65 ? -3.127 -11.162 -11.236 1.00 97.56 65 MET A C 1
ATOM 554 O O . MET A 1 65 ? -4.151 -10.659 -10.772 1.00 97.56 65 MET A O 1
ATOM 558 N N . THR A 1 66 ? -2.853 -12.457 -11.082 1.00 97.69 66 THR A N 1
ATOM 559 C CA . THR A 1 66 ? -3.478 -13.234 -10.003 1.00 97.69 66 THR A CA 1
ATOM 560 C C . THR A 1 66 ? -2.812 -12.885 -8.668 1.00 97.69 66 THR A C 1
ATOM 562 O O . THR A 1 66 ? -1.727 -12.303 -8.655 1.00 97.69 66 THR A O 1
ATOM 565 N N . GLN A 1 67 ? -3.425 -13.273 -7.543 1.00 98.06 67 GLN A N 1
ATOM 566 C CA . GLN A 1 67 ? -2.804 -13.113 -6.221 1.00 98.06 67 GLN A CA 1
ATOM 567 C C . GLN A 1 67 ? -1.419 -13.770 -6.158 1.00 98.06 67 GLN A C 1
ATOM 569 O O . GLN A 1 67 ? -0.468 -13.152 -5.702 1.00 98.06 67 GLN A O 1
ATOM 574 N N . ASP A 1 68 ? -1.286 -14.992 -6.677 1.00 98.06 68 ASP A N 1
ATOM 575 C CA . ASP A 1 68 ? -0.005 -15.702 -6.727 1.00 98.06 68 ASP A CA 1
ATOM 576 C C . ASP A 1 68 ? 1.061 -14.945 -7.542 1.00 98.06 68 ASP A C 1
ATOM 578 O O . ASP A 1 68 ? 2.184 -14.767 -7.077 1.00 98.06 68 ASP A O 1
ATOM 582 N N . MET A 1 69 ? 0.706 -14.439 -8.727 1.00 98.44 69 MET A N 1
ATOM 583 C CA . MET A 1 69 ? 1.628 -13.663 -9.566 1.00 98.44 69 MET A CA 1
ATOM 584 C C . MET A 1 69 ? 2.092 -12.383 -8.859 1.00 98.44 69 MET A C 1
ATOM 586 O O . MET A 1 69 ? 3.281 -12.071 -8.884 1.00 98.44 69 MET A O 1
ATOM 590 N N . ALA A 1 70 ? 1.174 -11.671 -8.194 1.00 98.50 70 ALA A N 1
ATOM 591 C CA . ALA A 1 70 ? 1.498 -10.479 -7.414 1.00 98.50 70 ALA A CA 1
ATOM 592 C C . ALA A 1 70 ? 2.431 -10.811 -6.238 1.00 98.50 70 ALA A C 1
ATOM 594 O O . ALA A 1 70 ? 3.476 -10.176 -6.097 1.00 98.50 70 ALA A O 1
ATOM 595 N N . ASN A 1 71 ? 2.116 -11.853 -5.459 1.00 98.31 71 ASN A N 1
ATOM 596 C CA . ASN A 1 71 ? 2.949 -12.315 -4.346 1.00 98.31 71 ASN A CA 1
ATOM 597 C C . ASN A 1 71 ? 4.368 -12.667 -4.820 1.00 98.31 71 ASN A C 1
ATOM 599 O O . ASN A 1 71 ? 5.351 -12.279 -4.188 1.00 98.31 71 ASN A O 1
ATOM 603 N N . ARG A 1 72 ? 4.491 -13.388 -5.946 1.00 97.56 72 ARG A N 1
ATOM 604 C CA . ARG A 1 72 ? 5.787 -13.763 -6.527 1.00 97.56 72 ARG A CA 1
ATOM 605 C C . ARG A 1 72 ? 6.567 -12.543 -7.012 1.00 97.56 72 ARG A C 1
ATOM 607 O O . ARG A 1 72 ? 7.736 -12.413 -6.659 1.00 97.56 72 ARG A O 1
ATOM 614 N N . PHE A 1 73 ? 5.934 -11.620 -7.735 1.00 98.38 73 PHE A N 1
ATOM 615 C CA . PHE A 1 73 ? 6.594 -10.385 -8.162 1.00 98.38 73 PHE A CA 1
ATOM 616 C C . PHE A 1 73 ? 7.099 -9.570 -6.963 1.00 98.38 73 PHE A C 1
ATOM 618 O O . PHE A 1 73 ? 8.246 -9.120 -6.955 1.00 98.38 73 PHE A O 1
ATOM 625 N N . ILE A 1 74 ? 6.279 -9.420 -5.918 1.00 97.81 74 ILE A N 1
ATOM 626 C CA . ILE A 1 74 ? 6.657 -8.662 -4.721 1.00 97.81 74 ILE A CA 1
ATOM 627 C C . ILE A 1 74 ? 7.869 -9.297 -4.033 1.00 97.81 74 ILE A C 1
ATOM 629 O O . ILE A 1 74 ? 8.867 -8.620 -3.779 1.00 97.81 74 ILE A O 1
ATOM 633 N N . LYS A 1 75 ? 7.794 -10.609 -3.793 1.00 95.25 75 LYS A N 1
ATOM 634 C CA . LYS A 1 75 ? 8.822 -11.397 -3.107 1.00 95.25 75 LYS A CA 1
ATOM 635 C C . LYS A 1 75 ? 10.156 -11.440 -3.850 1.00 95.25 75 LYS A C 1
ATOM 637 O O . LYS A 1 75 ? 11.207 -11.378 -3.216 1.00 95.25 75 LYS A O 1
ATOM 642 N N . HIS A 1 76 ? 10.122 -11.642 -5.165 1.00 95.50 76 HIS A N 1
ATOM 643 C CA . HIS A 1 76 ? 11.330 -11.887 -5.956 1.00 95.50 76 HIS A CA 1
ATOM 644 C C . HIS A 1 76 ? 11.942 -10.606 -6.526 1.00 95.50 76 HIS A C 1
ATOM 646 O O . HIS A 1 76 ? 13.159 -10.563 -6.709 1.00 95.50 76 HIS A O 1
ATOM 652 N N . HIS A 1 77 ? 11.125 -9.571 -6.755 1.00 97.38 77 HIS A N 1
ATOM 653 C CA . HIS A 1 77 ? 11.554 -8.359 -7.449 1.00 97.38 77 HIS A CA 1
ATOM 654 C C . HIS A 1 77 ? 11.320 -7.082 -6.649 1.00 97.38 77 HIS A C 1
ATOM 656 O O . HIS A 1 77 ? 12.267 -6.353 -6.355 1.00 97.38 77 HIS A O 1
ATOM 662 N N . LEU A 1 78 ? 10.073 -6.782 -6.274 1.00 97.56 78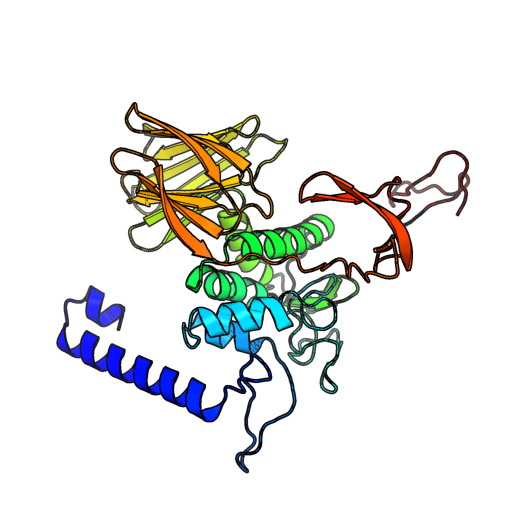 LEU A N 1
ATOM 663 C CA . LEU A 1 78 ? 9.740 -5.467 -5.712 1.00 97.56 78 LEU A CA 1
ATOM 664 C C . LEU A 1 78 ? 10.512 -5.158 -4.420 1.00 97.56 78 LEU A C 1
ATOM 666 O O . LEU A 1 78 ? 10.978 -4.037 -4.230 1.00 97.56 78 LEU A O 1
ATOM 670 N N . LEU A 1 79 ? 10.641 -6.158 -3.546 1.00 94.31 79 LEU A N 1
ATOM 671 C CA . LEU A 1 79 ? 11.363 -6.049 -2.280 1.00 94.31 79 LEU A CA 1
ATOM 672 C C . LEU A 1 79 ? 12.844 -6.443 -2.401 1.00 94.31 79 LEU A C 1
ATOM 674 O O . LEU A 1 79 ? 13.551 -6.463 -1.403 1.00 94.31 79 LEU A O 1
ATOM 678 N N . ASN A 1 80 ? 13.348 -6.738 -3.602 1.00 93.69 80 ASN A N 1
ATOM 679 C CA . ASN A 1 80 ? 14.745 -7.110 -3.806 1.00 93.69 80 ASN A CA 1
ATOM 680 C C . ASN A 1 80 ? 15.651 -5.856 -3.807 1.00 93.69 80 ASN A C 1
ATOM 682 O O . ASN A 1 80 ? 15.491 -4.999 -4.684 1.00 93.69 80 ASN A O 1
ATOM 686 N N . PRO A 1 81 ? 16.640 -5.741 -2.893 1.00 91.56 81 PRO A N 1
ATOM 687 C CA . PRO A 1 81 ? 17.517 -4.569 -2.812 1.00 91.56 81 PRO A CA 1
ATOM 688 C C . PRO A 1 81 ? 18.439 -4.379 -4.015 1.00 91.56 81 PRO A C 1
ATOM 690 O O . PRO A 1 81 ? 18.945 -3.284 -4.239 1.00 91.56 81 PRO A O 1
ATOM 693 N N . LYS A 1 82 ? 18.663 -5.445 -4.792 1.00 93.25 82 LYS A N 1
ATOM 694 C CA . LYS A 1 82 ? 19.444 -5.399 -6.033 1.00 93.25 82 LYS A CA 1
ATOM 695 C C . LYS A 1 82 ? 18.603 -4.980 -7.243 1.00 93.25 82 LYS A C 1
ATOM 697 O O . LYS A 1 82 ? 19.147 -4.891 -8.336 1.00 93.25 82 LYS A O 1
ATOM 702 N N . GLU A 1 83 ? 17.301 -4.754 -7.063 1.00 96.50 83 GLU A N 1
ATOM 703 C CA . GLU A 1 83 ? 16.366 -4.415 -8.137 1.00 96.50 83 GLU A CA 1
ATOM 704 C C . GLU A 1 83 ? 15.560 -3.159 -7.796 1.00 96.50 83 GLU A C 1
ATOM 706 O O . GLU A 1 83 ? 15.950 -2.062 -8.191 1.00 96.50 83 GLU A O 1
ATOM 711 N N . PHE A 1 84 ? 14.448 -3.297 -7.066 1.00 97.94 84 PHE A N 1
ATOM 712 C CA . PHE A 1 84 ? 13.518 -2.194 -6.813 1.00 97.94 84 PHE A CA 1
ATOM 713 C C . PHE A 1 84 ? 13.547 -1.655 -5.378 1.00 97.94 84 PHE A C 1
ATOM 715 O O . PHE A 1 84 ? 13.057 -0.549 -5.149 1.00 97.94 84 PHE A O 1
ATOM 722 N N . TRP A 1 85 ? 14.125 -2.376 -4.412 1.00 96.25 85 TRP A N 1
ATOM 723 C CA . TRP A 1 85 ? 14.213 -1.930 -3.015 1.00 96.25 85 TRP A CA 1
ATOM 724 C C . TRP A 1 85 ? 15.518 -1.180 -2.710 1.00 96.25 85 TRP A C 1
ATOM 726 O O . TRP A 1 85 ? 16.342 -1.581 -1.890 1.00 96.25 85 TRP A O 1
ATOM 736 N N . THR A 1 86 ? 15.734 -0.070 -3.402 1.00 94.44 86 THR A N 1
ATOM 737 C CA . THR A 1 86 ? 16.910 0.789 -3.210 1.00 94.44 86 THR A CA 1
ATOM 738 C C . THR A 1 86 ? 16.757 1.720 -1.992 1.00 94.44 86 THR A C 1
ATOM 740 O O . THR A 1 86 ? 15.825 1.580 -1.191 1.00 94.44 86 THR A O 1
ATOM 743 N N . TYR A 1 87 ? 17.672 2.686 -1.806 1.00 92.88 87 TYR A N 1
ATOM 744 C CA . TYR A 1 87 ? 17.543 3.687 -0.738 1.00 92.88 87 TYR A CA 1
ATOM 745 C C . TYR A 1 87 ? 16.222 4.457 -0.859 1.00 92.88 87 TYR A C 1
ATOM 747 O O . TYR A 1 87 ? 15.465 4.471 0.116 1.00 92.88 87 TYR A O 1
ATOM 755 N N . MET A 1 88 ? 15.932 4.987 -2.054 1.00 95.19 88 MET A N 1
ATOM 756 C CA . MET A 1 88 ? 14.610 5.456 -2.480 1.00 95.19 88 MET A CA 1
ATOM 757 C C . MET A 1 88 ? 13.995 4.440 -3.450 1.00 95.19 88 MET A C 1
ATOM 759 O O . MET A 1 88 ? 14.308 4.497 -4.643 1.00 95.19 88 MET A O 1
ATOM 763 N N . PRO A 1 89 ? 13.132 3.524 -2.968 1.00 96.50 89 PRO A N 1
ATOM 764 C CA . PRO A 1 89 ? 12.630 2.401 -3.756 1.00 96.50 89 PRO A CA 1
ATOM 765 C C . PRO A 1 89 ? 11.862 2.775 -5.025 1.00 96.50 89 PRO A C 1
ATOM 767 O O . PRO A 1 89 ? 11.548 3.944 -5.261 1.00 96.50 89 PRO A O 1
ATOM 770 N N . ILE A 1 90 ? 11.486 1.726 -5.763 1.00 96.94 90 ILE A N 1
ATOM 771 C CA . ILE A 1 90 ? 10.695 1.712 -7.003 1.00 96.94 90 ILE A CA 1
ATOM 772 C C . ILE A 1 90 ? 11.268 2.578 -8.142 1.00 96.94 90 ILE A C 1
ATOM 774 O O . ILE A 1 90 ? 10.531 3.374 -8.744 1.00 96.94 90 ILE A O 1
ATOM 778 N N . PRO A 1 91 ? 12.558 2.382 -8.495 1.00 97.50 91 PRO A N 1
ATOM 779 C CA . PRO A 1 91 ? 13.130 2.933 -9.716 1.00 97.50 91 PRO A CA 1
ATOM 780 C C . PRO A 1 91 ? 12.326 2.498 -10.948 1.00 97.50 91 PRO A C 1
ATOM 782 O O . PRO A 1 91 ? 11.581 1.511 -10.934 1.00 97.50 91 PRO A O 1
ATOM 785 N N . SER A 1 92 ? 12.440 3.259 -12.035 1.00 97.25 92 SER A N 1
ATOM 786 C CA . SER A 1 92 ? 11.664 3.002 -13.254 1.00 97.25 92 SER A CA 1
ATOM 787 C C . SER A 1 92 ? 12.021 1.701 -13.963 1.00 97.25 92 SER A C 1
ATOM 789 O O . SER A 1 92 ? 11.144 0.988 -14.463 1.00 97.25 92 SER A O 1
ATOM 791 N N . VAL A 1 93 ? 13.297 1.359 -13.882 1.00 98.00 93 VAL A N 1
ATOM 792 C CA . VAL A 1 93 ? 13.902 0.111 -14.327 1.00 98.00 93 VAL A CA 1
ATOM 793 C C . VAL A 1 93 ? 14.664 -0.457 -13.125 1.00 98.00 93 VAL A C 1
ATOM 795 O O . VAL A 1 93 ? 15.182 0.321 -12.323 1.00 98.00 93 VAL A O 1
ATOM 798 N N . ALA A 1 94 ? 14.690 -1.780 -12.947 1.00 98.19 94 ALA A N 1
ATOM 799 C CA . ALA A 1 94 ? 15.465 -2.403 -11.873 1.00 98.19 94 ALA A CA 1
ATOM 800 C C . ALA A 1 94 ? 16.939 -1.959 -11.945 1.00 98.19 94 ALA A C 1
ATOM 802 O O . ALA A 1 94 ? 17.504 -1.880 -13.032 1.00 98.19 94 ALA A O 1
ATOM 803 N N . VAL A 1 95 ? 17.581 -1.664 -10.810 1.00 97.88 95 VAL A N 1
ATOM 804 C CA . VAL A 1 95 ? 18.935 -1.064 -10.829 1.00 97.88 95 VAL A CA 1
ATOM 805 C C . VAL A 1 95 ? 20.045 -1.986 -11.340 1.00 97.88 95 VAL A C 1
ATOM 807 O O . VAL A 1 95 ? 21.131 -1.513 -11.663 1.00 97.88 95 VAL A O 1
ATOM 810 N N . ASN A 1 96 ? 19.792 -3.293 -11.408 1.00 96.12 96 ASN A N 1
ATOM 811 C CA . ASN A 1 96 ? 20.683 -4.287 -12.009 1.00 96.12 96 ASN A CA 1
ATOM 812 C C . ASN A 1 96 ? 20.406 -4.536 -13.503 1.00 96.12 96 ASN A C 1
ATOM 814 O O . ASN A 1 96 ? 21.076 -5.370 -14.113 1.00 96.12 96 ASN A O 1
ATOM 818 N N . ASP A 1 97 ? 19.412 -3.867 -14.084 1.00 97.75 97 ASP A N 1
ATOM 819 C CA . ASP A 1 97 ? 19.043 -4.017 -15.485 1.00 97.75 97 ASP A CA 1
ATOM 820 C C . ASP A 1 97 ? 20.003 -3.223 -16.389 1.00 97.75 97 ASP A C 1
ATOM 822 O O . ASP A 1 97 ? 20.345 -2.083 -16.064 1.00 97.75 97 ASP A O 1
ATOM 826 N N . PRO A 1 98 ? 20.416 -3.759 -17.551 1.00 94.75 98 PRO A N 1
ATOM 827 C CA . PRO A 1 98 ? 21.321 -3.053 -18.459 1.00 94.75 98 PRO A CA 1
ATOM 828 C C . PRO A 1 98 ? 20.737 -1.755 -19.037 1.00 94.75 98 PRO A C 1
ATOM 830 O O . PRO A 1 98 ? 21.504 -0.920 -19.513 1.00 94.75 98 PRO A O 1
ATOM 833 N N . TYR A 1 99 ? 19.411 -1.573 -19.009 1.00 95.06 99 TYR A N 1
ATOM 834 C CA . TYR A 1 99 ? 18.749 -0.349 -19.472 1.00 95.06 99 TYR A CA 1
ATOM 835 C C . TYR A 1 99 ? 18.523 0.691 -18.368 1.00 95.06 99 TYR A C 1
ATOM 837 O O . TYR A 1 99 ? 17.891 1.717 -18.622 1.00 95.06 99 TYR A O 1
ATOM 845 N N . PHE A 1 100 ? 19.006 0.447 -17.147 1.00 97.69 100 PHE A N 1
ATOM 846 C CA . PHE A 1 100 ? 18.882 1.410 -16.063 1.00 97.69 100 PHE A CA 1
ATOM 847 C C . PHE A 1 100 ? 19.706 2.677 -16.334 1.00 97.69 100 PHE A C 1
ATOM 849 O O . PHE A 1 100 ? 20.922 2.631 -16.524 1.00 97.69 100 PHE A O 1
ATOM 856 N N . GLU A 1 101 ? 19.045 3.832 -16.265 1.00 95.75 101 GLU A N 1
ATOM 857 C CA . GLU A 1 101 ? 19.675 5.142 -16.406 1.00 95.75 101 GLU A CA 1
ATOM 858 C C . GLU A 1 101 ? 19.363 6.073 -15.229 1.00 95.75 101 GLU A C 1
ATOM 860 O O . GLU A 1 101 ? 18.238 6.541 -15.043 1.00 95.75 101 GLU A O 1
ATOM 865 N N . ASN A 1 102 ? 20.395 6.432 -14.462 1.00 95.44 102 ASN A N 1
ATOM 866 C CA . ASN A 1 102 ? 20.272 7.405 -13.380 1.00 95.44 102 ASN A CA 1
ATOM 867 C C . ASN A 1 102 ? 20.551 8.835 -13.875 1.00 95.44 102 ASN A C 1
ATOM 869 O O . ASN A 1 102 ? 21.651 9.363 -13.707 1.00 95.44 102 ASN A O 1
ATOM 873 N N . ARG A 1 103 ? 19.572 9.454 -14.544 1.00 92.00 103 ARG A N 1
ATOM 874 C CA . ARG A 1 103 ? 19.658 10.859 -14.988 1.00 92.00 103 ARG A CA 1
ATOM 875 C C . ARG A 1 103 ? 18.735 11.750 -14.159 1.00 92.00 103 ARG A C 1
ATOM 877 O O . ARG A 1 103 ? 17.611 11.359 -13.860 1.00 92.00 103 ARG A O 1
ATOM 884 N N . SER A 1 104 ? 19.199 12.961 -13.853 1.00 87.12 104 SER A N 1
ATOM 885 C CA . SER A 1 104 ? 18.497 13.945 -13.015 1.00 87.12 104 SER A CA 1
ATOM 886 C C . SER A 1 104 ? 17.443 14.783 -13.750 1.00 87.12 104 SER A C 1
ATOM 888 O O . SER A 1 104 ? 16.603 15.408 -13.112 1.00 87.12 104 SER A O 1
ATOM 890 N N . TYR A 1 105 ? 17.440 14.811 -15.084 1.00 86.69 105 TYR A N 1
ATOM 891 C CA . TYR A 1 105 ? 16.310 15.378 -15.824 1.00 86.69 105 TYR A CA 1
ATOM 892 C C . TYR A 1 105 ? 15.158 14.367 -15.875 1.00 86.69 105 TYR A C 1
ATOM 894 O O . TYR A 1 105 ? 15.373 13.167 -15.696 1.00 86.69 105 TYR A O 1
ATOM 902 N N . ASN A 1 106 ? 13.934 14.831 -16.136 1.00 86.12 106 ASN A N 1
ATOM 903 C CA . ASN A 1 106 ? 12.756 13.963 -16.171 1.00 86.12 106 ASN A CA 1
ATOM 904 C C . ASN A 1 106 ? 12.884 12.871 -17.246 1.00 86.12 106 ASN A C 1
ATOM 906 O O . ASN A 1 106 ? 12.772 13.140 -18.443 1.00 86.12 106 ASN A O 1
A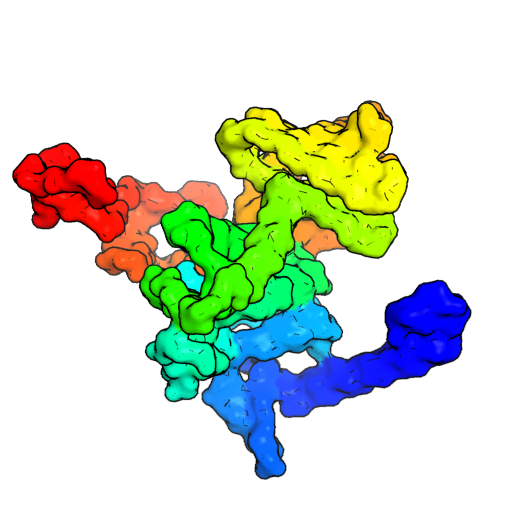TOM 910 N N . ASN A 1 107 ? 13.096 11.635 -16.799 1.00 87.06 107 ASN A N 1
ATOM 911 C CA . ASN A 1 107 ? 13.163 10.450 -17.640 1.00 87.06 107 ASN A CA 1
ATOM 912 C C . ASN A 1 107 ? 12.626 9.237 -16.870 1.00 87.06 107 ASN A C 1
ATOM 914 O O . ASN A 1 107 ? 12.728 9.142 -15.648 1.00 87.06 107 ASN A O 1
ATOM 918 N N . TRP A 1 108 ? 12.088 8.269 -17.600 1.00 92.50 108 TRP A N 1
ATOM 919 C CA . TRP A 1 108 ? 11.560 7.028 -17.027 1.00 92.50 108 TRP A CA 1
ATOM 920 C C . TRP A 1 108 ? 12.554 5.863 -17.163 1.00 92.50 108 TRP A C 1
ATOM 922 O O . TRP A 1 108 ? 12.142 4.707 -17.148 1.00 92.50 108 TRP A O 1
ATOM 932 N N . GLY A 1 109 ? 13.849 6.161 -17.323 1.00 93.00 109 GLY A N 1
ATOM 933 C CA . GLY A 1 109 ? 14.913 5.181 -17.549 1.00 93.00 109 GLY A CA 1
ATOM 934 C C . GLY A 1 109 ? 15.533 4.612 -16.273 1.00 93.00 109 GLY A C 1
ATOM 935 O O . GLY A 1 109 ? 16.160 3.562 -16.321 1.00 93.00 109 GLY A O 1
ATOM 936 N N . GLY A 1 110 ? 15.340 5.240 -15.111 1.00 94.38 110 GLY A N 1
ATOM 937 C CA . GLY A 1 110 ? 15.907 4.695 -13.875 1.00 94.38 110 GLY A CA 1
ATOM 938 C C . GLY A 1 110 ? 15.391 5.327 -12.598 1.00 94.38 110 GLY A C 1
ATOM 939 O O . GLY A 1 110 ? 14.898 4.599 -11.747 1.00 94.38 110 GLY A O 1
ATOM 940 N N . GLN A 1 111 ? 15.426 6.653 -12.454 1.00 95.25 111 GLN A N 1
ATOM 941 C CA . GLN A 1 111 ? 15.046 7.291 -11.186 1.00 95.25 111 GLN A CA 1
ATOM 942 C C . GLN A 1 111 ? 13.626 6.938 -10.709 1.00 95.25 111 GLN A C 1
ATOM 944 O O . GLN A 1 111 ? 12.719 6.632 -11.499 1.00 95.25 111 GLN A O 1
ATOM 949 N N . SER A 1 112 ? 13.454 6.964 -9.387 1.00 95.44 112 SER A N 1
ATOM 950 C CA . SER A 1 112 ? 12.202 6.631 -8.713 1.00 95.44 112 SER A CA 1
ATOM 951 C C . SER A 1 112 ? 11.210 7.773 -8.892 1.00 95.44 112 SER A C 1
ATOM 953 O O . SER A 1 112 ? 11.420 8.884 -8.407 1.00 95.44 112 SER A O 1
ATOM 955 N N . GLN A 1 113 ? 10.125 7.502 -9.615 1.00 93.31 113 GLN A N 1
ATOM 956 C CA . GLN A 1 113 ? 9.122 8.500 -9.984 1.00 93.31 113 GLN A CA 1
ATOM 957 C C . GLN A 1 113 ? 8.010 8.568 -8.933 1.00 93.31 113 GLN A C 1
ATOM 959 O O . GLN A 1 113 ? 7.424 7.547 -8.567 1.00 93.31 113 GLN A O 1
ATOM 964 N N . ASN A 1 114 ? 7.628 9.769 -8.502 1.00 90.81 114 ASN A N 1
ATOM 965 C CA . ASN A 1 114 ? 6.569 9.939 -7.498 1.00 90.81 114 ASN A CA 1
ATOM 966 C C . ASN A 1 114 ? 5.181 9.482 -7.971 1.00 90.81 114 ASN A C 1
ATOM 968 O O . ASN A 1 114 ? 4.374 8.991 -7.184 1.00 90.81 114 ASN A O 1
ATOM 972 N N . LEU A 1 115 ? 4.915 9.546 -9.277 1.00 91.44 115 LEU A N 1
ATOM 973 C CA . LEU A 1 115 ? 3.713 8.935 -9.857 1.00 91.44 115 LEU A CA 1
ATOM 974 C C . LEU A 1 115 ? 3.688 7.409 -9.675 1.00 91.44 115 LEU A C 1
ATOM 976 O O . LEU A 1 115 ? 2.612 6.812 -9.643 1.00 91.44 115 LEU A O 1
ATOM 980 N N . THR A 1 116 ? 4.849 6.757 -9.580 1.00 95.00 116 THR A N 1
ATOM 981 C CA . THR A 1 116 ? 4.932 5.323 -9.278 1.00 95.00 116 THR A CA 1
ATOM 982 C C . THR A 1 116 ? 4.625 5.071 -7.807 1.00 95.00 116 THR A C 1
ATOM 984 O O . THR A 1 116 ? 3.847 4.164 -7.535 1.00 95.00 116 THR A O 1
ATOM 987 N N . TYR A 1 117 ? 5.107 5.914 -6.886 1.00 95.81 117 TYR A N 1
ATOM 988 C CA . TYR A 1 117 ? 4.704 5.878 -5.470 1.00 95.81 117 TYR A CA 1
ATOM 989 C C . TYR A 1 117 ? 3.184 5.978 -5.317 1.00 95.81 117 TYR A C 1
ATOM 991 O O . TYR A 1 117 ? 2.565 5.123 -4.691 1.00 95.81 117 TYR A O 1
ATOM 999 N N . GLN A 1 118 ? 2.551 6.955 -5.970 1.00 94.12 118 GLN A N 1
ATOM 1000 C CA . GLN A 1 118 ? 1.096 7.111 -5.907 1.00 94.12 118 GLN A CA 1
ATOM 1001 C C . GLN A 1 118 ? 0.347 5.859 -6.404 1.00 94.12 118 GLN A C 1
ATOM 1003 O O . GLN A 1 118 ? -0.634 5.422 -5.804 1.00 94.12 118 GLN A O 1
ATOM 1008 N N . ARG A 1 119 ? 0.810 5.250 -7.503 1.00 95.19 119 ARG A N 1
ATOM 1009 C CA . ARG A 1 119 ? 0.198 4.031 -8.061 1.00 95.19 119 ARG A CA 1
ATOM 1010 C C . ARG A 1 119 ? 0.481 2.791 -7.215 1.00 95.19 119 ARG A C 1
ATOM 1012 O O . ARG A 1 119 ? -0.370 1.904 -7.166 1.00 95.19 119 ARG A O 1
ATOM 1019 N N . ALA A 1 120 ? 1.636 2.724 -6.555 1.00 97.62 120 ALA A N 1
ATOM 1020 C CA . ALA A 1 120 ? 2.046 1.579 -5.750 1.00 97.62 120 ALA A CA 1
ATOM 1021 C C . ALA A 1 120 ? 1.045 1.283 -4.625 1.00 97.62 120 ALA A C 1
ATOM 1023 O O . ALA A 1 120 ? 0.794 0.118 -4.342 1.00 97.62 120 ALA A O 1
ATOM 1024 N N . ILE A 1 121 ? 0.395 2.312 -4.068 1.00 97.25 121 ILE A N 1
ATOM 1025 C CA . ILE A 1 121 ? -0.640 2.161 -3.036 1.00 97.25 121 ILE A CA 1
ATOM 1026 C C . ILE A 1 121 ? -1.739 1.204 -3.507 1.00 97.25 121 ILE A C 1
ATOM 1028 O O . ILE A 1 121 ? -1.897 0.118 -2.957 1.00 97.25 121 ILE A O 1
ATOM 1032 N N . ARG A 1 122 ? -2.466 1.552 -4.577 1.00 96.31 122 ARG A N 1
ATOM 1033 C CA . ARG A 1 122 ? -3.530 0.679 -5.105 1.00 96.31 122 ARG A CA 1
ATOM 1034 C C . ARG A 1 122 ? -2.985 -0.608 -5.706 1.00 96.31 122 ARG A C 1
ATOM 1036 O O . ARG A 1 122 ? -3.639 -1.638 -5.590 1.00 96.31 122 ARG A O 1
ATOM 1043 N N . ALA A 1 123 ? -1.797 -0.568 -6.311 1.00 98.38 123 ALA A N 1
ATOM 1044 C CA . ALA A 1 123 ? -1.143 -1.769 -6.814 1.00 98.38 123 ALA A CA 1
ATOM 1045 C C . ALA A 1 123 ? -0.968 -2.823 -5.717 1.00 98.38 123 ALA A C 1
ATOM 1047 O O . ALA A 1 123 ? -1.247 -3.981 -5.976 1.00 98.38 123 ALA A O 1
ATOM 1048 N N . LEU A 1 124 ? -0.566 -2.430 -4.509 1.00 98.62 124 LEU A N 1
ATOM 1049 C CA . LEU A 1 124 ? -0.357 -3.333 -3.379 1.00 98.62 124 LEU A CA 1
ATOM 1050 C C . LEU A 1 124 ? -1.666 -3.659 -2.643 1.00 98.62 124 LEU A C 1
ATOM 1052 O O . LEU A 1 124 ? -1.951 -4.827 -2.380 1.00 98.62 124 LEU A O 1
ATOM 1056 N N . GLU A 1 125 ? -2.511 -2.655 -2.376 1.00 97.62 125 GLU A N 1
ATOM 1057 C CA . GLU A 1 125 ? -3.788 -2.844 -1.669 1.00 97.62 125 GLU A CA 1
ATOM 1058 C C . GLU A 1 125 ? -4.744 -3.788 -2.409 1.00 97.62 125 GLU A C 1
ATOM 1060 O O . GLU A 1 125 ? -5.451 -4.563 -1.764 1.00 97.62 125 GLU A O 1
ATOM 1065 N N . ASN A 1 126 ? -4.747 -3.770 -3.748 1.00 97.44 126 ASN A N 1
ATOM 1066 C CA . ASN A 1 126 ? -5.565 -4.679 -4.559 1.00 97.44 126 ASN A CA 1
ATOM 1067 C C . ASN A 1 126 ? -5.267 -6.164 -4.290 1.00 97.44 126 ASN A C 1
ATOM 1069 O O . ASN A 1 126 ? -6.118 -7.007 -4.566 1.00 97.44 126 ASN A O 1
ATOM 1073 N N . TYR A 1 127 ? -4.081 -6.471 -3.761 1.00 98.56 127 TYR A N 1
ATOM 1074 C CA . TYR A 1 127 ? -3.624 -7.821 -3.433 1.00 98.56 127 TYR A CA 1
ATOM 1075 C C . TYR A 1 127 ? -3.360 -7.990 -1.931 1.00 98.56 127 TYR A C 1
ATOM 1077 O O . TYR A 1 127 ? -2.704 -8.942 -1.532 1.00 98.56 127 TYR A O 1
ATOM 1085 N N . GLY A 1 128 ? -3.856 -7.080 -1.087 1.00 98.25 128 GLY A N 1
ATOM 1086 C CA . GLY A 1 128 ? -3.772 -7.190 0.373 1.00 98.25 128 GLY A CA 1
ATOM 1087 C C . GLY A 1 128 ? -2.395 -6.927 0.992 1.00 98.25 128 GLY A C 1
ATOM 1088 O O . GLY A 1 128 ? -2.227 -7.192 2.177 1.00 98.25 128 GLY A O 1
ATOM 1089 N N . HIS A 1 129 ? -1.439 -6.376 0.238 1.00 98.56 129 HIS A N 1
ATOM 1090 C CA . HIS A 1 129 ? -0.096 -6.021 0.721 1.00 98.56 129 HIS A CA 1
ATOM 1091 C C . HIS A 1 129 ? -0.081 -4.638 1.392 1.00 98.56 129 HIS A C 1
ATOM 1093 O O . HIS A 1 129 ? 0.460 -3.665 0.869 1.00 98.56 129 HIS A O 1
ATOM 1099 N N . HIS A 1 130 ? -0.768 -4.511 2.525 1.00 98.44 130 HIS A N 1
ATOM 1100 C CA . HIS A 1 130 ? -0.920 -3.248 3.247 1.00 98.44 130 HIS A CA 1
ATOM 1101 C C . HIS A 1 130 ? 0.333 -2.843 4.032 1.00 98.44 130 HIS A C 1
ATOM 1103 O O . HIS A 1 130 ? 0.670 -1.661 4.062 1.00 98.44 130 HIS A O 1
ATOM 1109 N N . ALA A 1 131 ? 1.047 -3.800 4.620 1.00 97.88 131 ALA A N 1
ATOM 1110 C CA . ALA A 1 131 ? 2.275 -3.534 5.358 1.00 97.88 131 ALA A CA 1
ATOM 1111 C C . ALA A 1 131 ? 3.394 -3.019 4.440 1.00 97.88 131 ALA A C 1
ATOM 1113 O O . ALA A 1 131 ? 4.126 -2.097 4.796 1.00 97.88 131 ALA A O 1
ATOM 1114 N N . GLU A 1 132 ? 3.482 -3.526 3.210 1.00 98.25 132 GLU A N 1
ATOM 1115 C CA . GLU A 1 132 ? 4.405 -3.027 2.193 1.00 98.25 132 GLU A CA 1
ATOM 1116 C C . GLU A 1 132 ? 4.101 -1.570 1.819 1.00 98.25 132 GLU A C 1
ATOM 1118 O O . GLU A 1 132 ? 5.032 -0.784 1.642 1.00 98.25 132 GLU A O 1
ATOM 1123 N N . VAL A 1 133 ? 2.823 -1.164 1.764 1.00 98.44 133 VAL A N 1
ATOM 1124 C CA . VAL A 1 133 ? 2.451 0.253 1.578 1.00 98.44 133 VAL A CA 1
ATOM 1125 C C . VAL A 1 133 ? 3.049 1.105 2.698 1.00 98.44 133 VAL A C 1
ATOM 1127 O O . VAL A 1 133 ? 3.671 2.127 2.415 1.00 98.44 133 VAL A O 1
ATOM 1130 N N . CYS A 1 134 ? 2.941 0.678 3.956 1.00 97.44 134 CYS A N 1
ATOM 1131 C CA . CYS A 1 134 ? 3.545 1.389 5.082 1.00 97.44 134 CYS A CA 1
ATOM 1132 C C . CYS A 1 134 ? 5.079 1.448 4.987 1.00 97.44 134 CYS A C 1
ATOM 1134 O O . CYS A 1 134 ? 5.661 2.505 5.236 1.00 97.44 134 CYS A O 1
ATOM 1136 N N . LEU A 1 135 ? 5.743 0.373 4.542 1.00 95.38 135 LEU A N 1
ATOM 1137 C CA . LEU A 1 135 ? 7.194 0.369 4.318 1.00 95.38 135 LEU A CA 1
ATOM 1138 C C . LEU A 1 135 ? 7.632 1.411 3.273 1.00 95.38 135 LEU A C 1
ATOM 1140 O O . LEU A 1 135 ? 8.573 2.173 3.513 1.00 95.38 135 LEU A O 1
ATOM 1144 N N . PHE A 1 136 ? 6.948 1.482 2.125 1.00 97.00 136 PHE A N 1
ATOM 1145 C CA . PHE A 1 136 ? 7.211 2.520 1.118 1.00 97.00 136 PHE A CA 1
ATOM 1146 C C . PHE A 1 136 ? 6.897 3.921 1.651 1.00 97.00 136 PHE A C 1
ATOM 1148 O O . PHE A 1 136 ? 7.647 4.862 1.388 1.00 97.00 136 PHE A O 1
ATOM 1155 N N . GLY A 1 137 ? 5.821 4.051 2.429 1.00 96.31 137 GLY A N 1
ATOM 1156 C CA . GLY A 1 137 ? 5.428 5.295 3.078 1.00 96.31 137 GLY A CA 1
ATOM 1157 C C . GLY A 1 137 ? 6.518 5.832 4.001 1.00 96.31 137 GLY A C 1
ATOM 1158 O O . GLY A 1 137 ? 6.892 6.993 3.871 1.00 96.31 137 GLY A O 1
ATOM 1159 N N . HIS A 1 138 ? 7.118 4.993 4.851 1.00 94.56 138 HIS A N 1
ATOM 1160 C CA . HIS A 1 138 ? 8.237 5.402 5.707 1.00 94.56 138 HIS A CA 1
ATOM 1161 C C . HIS A 1 138 ? 9.440 5.924 4.907 1.00 94.56 138 HIS A C 1
ATOM 1163 O O . HIS A 1 138 ? 10.015 6.945 5.281 1.00 94.56 138 HIS A O 1
ATOM 1169 N N . LYS A 1 139 ? 9.799 5.276 3.789 1.00 94.19 139 LYS A N 1
ATOM 1170 C CA . LYS A 1 139 ? 10.883 5.738 2.901 1.00 94.19 139 LYS A CA 1
ATOM 1171 C C . LYS A 1 139 ? 10.582 7.111 2.301 1.00 94.19 139 LYS A C 1
ATOM 1173 O O . LYS A 1 139 ? 11.404 8.022 2.395 1.00 94.19 139 LYS A O 1
ATOM 1178 N N . LEU A 1 140 ? 9.388 7.266 1.729 1.00 95.12 140 LEU A N 1
ATOM 1179 C CA . LEU A 1 140 ? 8.951 8.514 1.112 1.00 95.12 140 LEU A CA 1
ATOM 1180 C C . LEU A 1 140 ? 8.857 9.651 2.140 1.00 95.12 140 LEU A C 1
ATOM 1182 O O . LEU A 1 140 ? 9.387 10.738 1.910 1.00 95.12 140 LEU A O 1
ATOM 1186 N N . MET A 1 141 ? 8.213 9.397 3.284 1.00 91.75 141 MET A N 1
ATOM 1187 C CA . MET A 1 141 ? 8.031 10.384 4.351 1.00 91.75 141 MET A CA 1
ATOM 1188 C C . MET A 1 141 ? 9.360 10.783 4.971 1.00 91.75 141 MET A C 1
ATOM 1190 O O . MET A 1 141 ? 9.565 11.971 5.188 1.00 91.75 141 MET A O 1
ATOM 1194 N N . GLY A 1 142 ? 10.280 9.838 5.190 1.00 90.62 142 GLY A N 1
ATOM 1195 C CA . GLY A 1 142 ? 11.627 10.135 5.677 1.00 90.62 142 GLY A CA 1
ATOM 1196 C C . GLY A 1 142 ? 12.307 11.193 4.807 1.00 90.62 142 GLY A C 1
ATOM 1197 O O . GLY A 1 142 ? 12.613 12.285 5.282 1.00 90.62 142 GLY A O 1
ATOM 1198 N N . ARG A 1 143 ? 12.405 10.939 3.496 1.00 91.69 143 ARG A N 1
ATOM 1199 C CA . ARG A 1 143 ? 13.051 11.860 2.546 1.00 91.69 143 ARG A CA 1
ATOM 1200 C C . ARG A 1 143 ? 12.339 13.211 2.416 1.00 91.69 143 ARG A C 1
ATOM 1202 O O . ARG A 1 143 ? 12.984 14.263 2.357 1.00 91.69 143 ARG A O 1
ATOM 1209 N N . ILE A 1 144 ? 11.009 13.210 2.358 1.00 90.56 144 ILE A N 1
ATOM 1210 C CA . ILE A 1 144 ? 10.226 14.447 2.219 1.00 90.56 144 ILE A CA 1
ATOM 1211 C C . ILE A 1 144 ? 10.242 15.260 3.514 1.00 90.56 144 ILE A C 1
ATOM 1213 O O . ILE A 1 144 ? 10.281 16.488 3.466 1.00 90.56 144 ILE A O 1
ATOM 1217 N N . SER A 1 145 ? 10.271 14.608 4.676 1.00 88.62 145 SER A N 1
ATOM 1218 C CA . SER A 1 145 ? 10.357 15.299 5.960 1.00 88.62 145 SER A CA 1
ATOM 1219 C C . SER A 1 145 ? 11.673 16.065 6.123 1.00 88.62 145 SER A C 1
ATOM 1221 O O . SER A 1 145 ? 11.657 17.129 6.735 1.00 88.62 145 SER A O 1
ATOM 1223 N N . GLU A 1 146 ? 12.773 15.586 5.543 1.00 87.62 146 GLU A N 1
ATOM 1224 C CA . GLU A 1 146 ? 14.066 16.274 5.575 1.00 87.62 146 GLU A CA 1
ATOM 1225 C C . GLU A 1 146 ? 14.114 17.443 4.588 1.00 87.62 146 GLU A C 1
ATOM 1227 O O . GLU A 1 146 ? 14.520 18.548 4.935 1.00 87.62 146 GLU A O 1
ATOM 1232 N N . SER A 1 147 ? 13.684 17.201 3.350 1.00 88.94 147 SER A N 1
ATOM 1233 C CA . SER A 1 147 ? 13.806 18.176 2.262 1.00 88.94 147 SER A CA 1
ATOM 1234 C C . SER A 1 147 ? 12.726 19.249 2.249 1.00 88.94 147 SER A C 1
ATOM 1236 O O . SER A 1 147 ? 12.980 20.361 1.798 1.00 88.94 147 SER A O 1
ATOM 1238 N N . LYS A 1 148 ? 11.509 18.904 2.684 1.00 87.94 148 LYS A N 1
ATOM 1239 C CA . LYS A 1 148 ? 10.278 19.691 2.490 1.00 87.94 148 LYS A CA 1
ATOM 1240 C C . LYS A 1 148 ? 9.964 20.003 1.020 1.00 87.94 148 LYS A C 1
ATOM 1242 O O . LYS A 1 148 ? 9.189 20.912 0.738 1.00 87.94 148 LYS A O 1
ATOM 1247 N N . LEU A 1 149 ? 10.540 19.240 0.089 1.00 87.50 149 LEU A N 1
ATOM 1248 C CA . LEU A 1 149 ? 10.347 19.414 -1.348 1.00 87.50 149 LEU A CA 1
ATOM 1249 C C . LEU A 1 149 ? 9.439 18.325 -1.912 1.00 87.50 149 LEU A C 1
ATOM 1251 O O . LEU A 1 149 ? 9.579 17.142 -1.593 1.00 87.50 149 LEU A O 1
ATOM 1255 N N . PHE A 1 150 ? 8.549 18.735 -2.811 1.00 89.38 150 PHE A N 1
ATOM 1256 C CA . PHE A 1 150 ? 7.641 17.850 -3.523 1.00 89.38 150 PHE A CA 1
ATOM 1257 C C . PHE A 1 150 ? 8.043 17.795 -5.001 1.00 89.38 150 PHE A C 1
ATOM 1259 O O . PHE A 1 150 ? 7.561 18.584 -5.805 1.00 89.38 150 PHE A O 1
ATOM 1266 N N . THR A 1 151 ? 8.938 16.872 -5.356 1.00 87.38 151 THR A N 1
ATOM 1267 C CA . THR A 1 151 ? 9.544 16.786 -6.691 1.00 87.38 151 THR A CA 1
ATOM 1268 C C . THR A 1 151 ? 8.967 15.678 -7.574 1.00 87.38 151 THR A C 1
ATOM 1270 O O . THR A 1 151 ? 8.194 14.817 -7.149 1.00 87.38 151 THR A O 1
ATOM 1273 N N . GLN A 1 152 ? 9.355 15.680 -8.849 1.00 87.62 152 GLN A N 1
ATOM 1274 C CA . GLN A 1 152 ? 8.980 14.638 -9.803 1.00 87.62 152 GLN A CA 1
ATOM 1275 C C . GLN A 1 152 ? 9.618 13.286 -9.458 1.00 87.62 152 GLN A C 1
ATOM 1277 O O . GLN A 1 152 ? 8.926 12.262 -9.437 1.00 87.62 152 GLN A O 1
ATOM 1282 N N . GLN A 1 153 ? 10.917 13.287 -9.163 1.00 90.31 153 GLN A N 1
ATOM 1283 C CA . GLN A 1 153 ? 11.707 12.066 -9.039 1.00 90.31 153 GLN A CA 1
ATOM 1284 C C . GLN A 1 153 ? 12.808 12.174 -7.977 1.00 90.31 153 GLN A C 1
ATOM 1286 O O . GLN A 1 153 ? 13.208 13.276 -7.578 1.00 90.31 153 GLN A O 1
ATOM 1291 N N . PHE A 1 154 ? 13.273 11.005 -7.539 1.00 93.19 154 PHE A N 1
ATOM 1292 C CA . PHE A 1 154 ? 14.379 10.826 -6.605 1.00 93.19 154 PHE A CA 1
ATOM 1293 C C . PHE A 1 154 ? 15.466 9.948 -7.219 1.00 93.19 154 PHE A C 1
ATOM 1295 O O . PHE A 1 154 ? 15.168 8.923 -7.844 1.00 93.19 154 PHE A O 1
ATOM 1302 N N . ASP A 1 155 ? 16.719 10.299 -6.955 1.00 95.75 155 ASP A N 1
ATOM 1303 C CA . ASP A 1 155 ? 17.838 9.386 -7.129 1.00 95.75 155 ASP A CA 1
ATOM 1304 C C . ASP A 1 155 ? 17.620 8.136 -6.249 1.00 95.75 155 ASP A C 1
ATOM 1306 O O . ASP A 1 155 ? 17.398 8.265 -5.039 1.00 95.75 155 ASP A O 1
ATOM 1310 N N . PRO A 1 156 ? 17.649 6.917 -6.815 1.00 96.38 156 PRO A N 1
ATOM 1311 C CA . PRO A 1 156 ? 17.322 5.705 -6.074 1.00 96.38 156 PRO A CA 1
ATOM 1312 C C . PRO A 1 156 ? 18.369 5.332 -5.016 1.00 96.38 156 PRO A C 1
ATOM 1314 O O . PRO A 1 156 ? 18.040 4.568 -4.106 1.00 96.38 156 PRO A O 1
ATOM 1317 N N . PHE A 1 157 ? 19.597 5.849 -5.103 1.00 95.94 157 PHE A N 1
ATOM 1318 C CA . PHE A 1 157 ? 20.713 5.517 -4.215 1.00 95.94 157 PHE A CA 1
ATOM 1319 C C . PHE A 1 157 ? 20.975 6.599 -3.168 1.00 95.94 157 PHE A C 1
ATOM 1321 O O . PHE A 1 157 ? 21.233 6.265 -2.015 1.00 95.94 157 PHE A O 1
ATOM 1328 N N . THR A 1 158 ? 20.892 7.875 -3.551 1.00 94.12 158 THR A N 1
ATOM 1329 C CA . THR A 1 158 ? 21.174 9.011 -2.653 1.00 94.12 158 THR A CA 1
ATOM 1330 C C . THR A 1 158 ? 19.907 9.655 -2.093 1.00 94.12 158 THR A C 1
ATOM 1332 O O . THR A 1 158 ? 19.942 10.307 -1.053 1.00 94.12 158 THR A O 1
ATOM 1335 N N . GLY A 1 159 ? 18.772 9.485 -2.778 1.00 92.44 159 GLY A N 1
ATOM 1336 C CA . GLY A 1 159 ? 17.526 10.189 -2.488 1.00 92.44 159 GLY A CA 1
ATOM 1337 C C . GLY A 1 159 ? 17.537 11.672 -2.848 1.00 92.44 159 GLY A C 1
ATOM 1338 O O . GLY A 1 159 ? 16.589 12.378 -2.495 1.00 92.44 159 GLY A O 1
ATOM 1339 N N . GLU A 1 160 ? 18.569 12.147 -3.553 1.00 92.25 160 GLU A N 1
ATOM 1340 C CA . GLU A 1 160 ? 18.584 13.494 -4.111 1.00 92.25 160 GLU A CA 1
ATOM 1341 C C . GLU A 1 160 ? 17.361 13.720 -5.000 1.00 92.25 160 GLU A C 1
ATOM 1343 O O . GLU A 1 160 ? 16.948 12.866 -5.786 1.00 92.25 160 GLU A O 1
ATOM 1348 N N . GLN A 1 161 ? 16.758 14.891 -4.850 1.00 89.56 161 GLN A N 1
ATOM 1349 C CA . GLN A 1 161 ? 15.527 15.251 -5.532 1.00 89.56 161 GLN A CA 1
ATOM 1350 C C . GLN A 1 161 ? 15.832 16.063 -6.780 1.00 89.56 161 GLN A C 1
ATOM 1352 O O . GLN A 1 161 ? 16.630 16.996 -6.744 1.00 89.56 161 GLN A O 1
ATOM 1357 N N . SER A 1 162 ? 15.163 15.730 -7.881 1.00 83.69 162 SER A N 1
ATOM 1358 C CA . SER A 1 162 ? 15.340 16.424 -9.155 1.00 83.69 162 SER A CA 1
ATOM 1359 C C . SER A 1 162 ? 14.009 16.662 -9.880 1.00 83.69 162 SER A C 1
ATOM 1361 O O . SER A 1 162 ? 12.951 16.186 -9.451 1.00 83.69 162 SER A O 1
ATOM 1363 N N .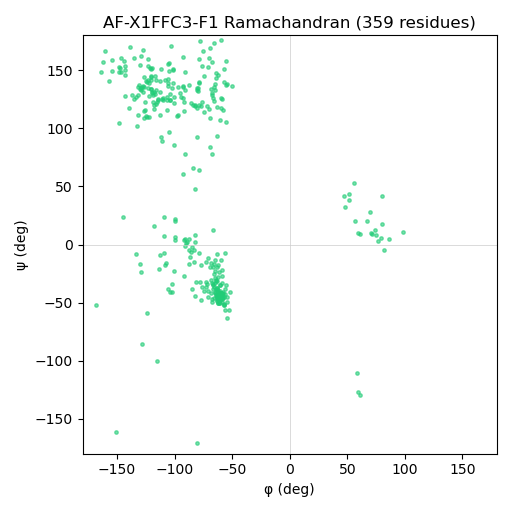 GLY A 1 163 ? 14.047 17.463 -10.951 1.00 71.06 163 GLY A N 1
ATOM 1364 C CA . GLY A 1 163 ? 12.852 17.930 -11.663 1.00 71.06 163 GLY A CA 1
ATOM 1365 C C . GLY A 1 163 ? 12.154 19.117 -10.985 1.00 71.06 163 GLY A C 1
ATOM 1366 O O . GLY A 1 163 ? 10.932 19.122 -10.894 1.00 71.06 163 GLY A O 1
ATOM 1367 N N . ILE A 1 164 ? 12.931 20.092 -10.494 1.00 66.44 164 ILE A N 1
ATOM 1368 C CA . ILE A 1 164 ? 12.467 21.305 -9.782 1.00 66.44 164 ILE A CA 1
ATOM 1369 C C . ILE A 1 164 ? 12.425 22.524 -10.729 1.00 66.44 164 ILE A C 1
ATOM 1371 O O . ILE A 1 164 ? 12.471 23.665 -10.284 1.00 66.44 164 ILE A O 1
ATOM 1375 N N . ASP A 1 165 ? 12.384 22.319 -12.050 1.00 58.34 165 ASP A N 1
ATOM 1376 C CA . ASP A 1 165 ? 12.473 23.414 -13.026 1.00 58.34 165 ASP A CA 1
ATOM 1377 C C . ASP A 1 165 ? 11.209 24.299 -13.001 1.00 58.34 165 ASP A C 1
ATOM 1379 O O . ASP A 1 165 ? 10.279 24.132 -13.787 1.00 58.34 165 ASP A O 1
ATOM 1383 N N . GLY A 1 166 ? 11.186 25.260 -12.075 1.00 53.47 166 GLY A N 1
ATOM 1384 C CA . GLY A 1 166 ? 10.314 26.434 -12.081 1.00 53.47 166 GLY A CA 1
ATOM 1385 C C . GLY A 1 166 ? 8.867 26.248 -11.619 1.00 53.47 166 GLY A C 1
ATOM 1386 O O . GLY A 1 166 ? 8.110 27.211 -11.711 1.00 53.47 166 GLY A O 1
ATOM 1387 N N . TYR A 1 167 ? 8.465 25.076 -11.117 1.00 52.94 167 TYR A N 1
ATOM 1388 C CA . TYR A 1 167 ? 7.096 24.844 -10.642 1.00 52.94 167 TYR A CA 1
ATOM 1389 C C . TYR A 1 167 ? 7.055 24.064 -9.323 1.00 52.94 167 TYR A C 1
ATOM 1391 O O . TYR A 1 167 ? 7.586 22.960 -9.228 1.00 52.94 167 TYR A O 1
ATOM 1399 N N . ASP A 1 168 ? 6.315 24.599 -8.347 1.00 53.59 168 ASP A N 1
ATOM 1400 C CA . ASP A 1 168 ? 5.995 23.998 -7.037 1.00 53.59 168 ASP A CA 1
ATOM 1401 C C . ASP A 1 168 ? 5.091 22.745 -7.124 1.00 53.59 168 ASP A C 1
ATOM 1403 O O . ASP A 1 168 ? 4.534 22.286 -6.124 1.00 53.59 168 ASP A O 1
ATOM 1407 N N . TYR A 1 169 ? 4.896 22.185 -8.321 1.00 58.31 169 TYR A N 1
ATOM 1408 C CA . TYR A 1 169 ? 4.026 21.038 -8.555 1.00 58.31 169 TYR A CA 1
ATOM 1409 C C . TYR A 1 169 ? 4.833 19.797 -8.940 1.00 58.31 169 TYR A C 1
ATOM 1411 O O . TYR A 1 169 ? 5.081 19.530 -10.117 1.00 58.31 169 TYR A O 1
ATOM 1419 N N . GLY A 1 170 ? 5.186 18.999 -7.933 1.00 70.75 170 GLY A N 1
ATOM 1420 C CA . GLY A 1 170 ? 5.579 17.606 -8.115 1.00 70.75 170 GLY A CA 1
ATOM 1421 C C . GLY A 1 170 ? 4.471 16.644 -7.661 1.00 70.75 170 GLY A C 1
ATOM 1422 O O . GLY A 1 170 ? 3.827 16.879 -6.634 1.00 70.75 170 GLY A O 1
ATOM 1423 N N . PRO A 1 171 ? 4.260 15.511 -8.359 1.00 77.69 171 PRO A N 1
ATOM 1424 C CA . PRO A 1 171 ? 3.259 14.497 -8.004 1.00 77.69 171 PRO A CA 1
ATOM 1425 C C . PRO A 1 171 ? 3.459 13.874 -6.610 1.00 77.69 171 PRO A C 1
ATOM 1427 O O . PRO A 1 171 ? 2.555 13.224 -6.084 1.00 77.69 171 PRO A O 1
ATOM 1430 N N . SER A 1 172 ? 4.619 14.086 -5.985 1.00 87.69 172 SER A N 1
ATOM 1431 C CA . SER A 1 172 ? 4.933 13.654 -4.619 1.00 87.69 172 SER A CA 1
ATOM 1432 C C . SER A 1 172 ? 3.948 14.148 -3.571 1.00 87.69 172 SER A C 1
ATOM 1434 O O . SER A 1 172 ? 3.703 13.402 -2.634 1.00 87.69 172 SER A O 1
ATOM 1436 N N . ILE A 1 173 ? 3.371 15.355 -3.685 1.00 90.81 173 ILE A N 1
ATOM 1437 C CA . ILE A 1 173 ? 2.444 15.842 -2.645 1.00 90.81 173 ILE A CA 1
ATOM 1438 C C . ILE A 1 173 ? 1.201 14.950 -2.547 1.00 90.81 173 ILE A C 1
ATOM 1440 O O . ILE A 1 173 ? 0.758 14.615 -1.454 1.00 90.81 173 ILE A O 1
ATOM 1444 N N . LEU A 1 174 ? 0.679 14.487 -3.686 1.00 91.38 174 LEU A N 1
ATOM 1445 C CA . LEU A 1 174 ? -0.469 13.582 -3.710 1.00 91.38 174 LEU A CA 1
ATOM 1446 C C . LEU A 1 174 ? -0.096 12.214 -3.139 1.00 91.38 174 LEU A C 1
ATOM 1448 O O . LEU A 1 174 ? -0.856 11.648 -2.359 1.00 91.38 174 LEU A O 1
ATOM 1452 N N . ALA A 1 175 ? 1.092 11.702 -3.480 1.00 93.75 175 ALA A N 1
ATOM 1453 C CA . ALA A 1 175 ? 1.600 10.477 -2.874 1.00 93.75 175 ALA A CA 1
ATOM 1454 C C . ALA A 1 175 ? 1.732 10.632 -1.349 1.00 93.75 175 ALA A C 1
ATOM 1456 O O . ALA A 1 175 ? 1.285 9.760 -0.615 1.00 93.75 175 ALA A O 1
ATOM 1457 N N . VAL A 1 176 ? 2.272 11.755 -0.867 1.00 94.44 176 VAL A N 1
ATOM 1458 C CA . VAL A 1 176 ? 2.428 12.046 0.564 1.00 94.44 176 VAL A CA 1
ATOM 1459 C C . VAL A 1 176 ? 1.100 11.993 1.294 1.00 94.44 176 VAL A C 1
ATOM 1461 O O . VAL A 1 176 ? 0.992 11.275 2.282 1.00 94.44 176 VAL A O 1
ATOM 1464 N N . LEU A 1 177 ? 0.092 12.713 0.799 1.00 94.38 177 LEU A N 1
ATOM 1465 C CA . LEU A 1 177 ? -1.232 12.744 1.420 1.00 94.38 177 LEU A CA 1
ATOM 1466 C C . LEU A 1 177 ? -1.855 11.343 1.481 1.00 94.38 177 LEU A C 1
ATOM 1468 O O . LEU A 1 177 ? -2.398 10.947 2.512 1.00 94.38 177 LEU A O 1
ATOM 1472 N N . GLU A 1 178 ? -1.720 10.566 0.406 1.00 95.31 178 GLU A N 1
ATOM 1473 C CA . GLU A 1 178 ? -2.243 9.203 0.343 1.00 95.31 178 GLU A CA 1
ATOM 1474 C C . GLU A 1 178 ? -1.497 8.255 1.297 1.00 95.31 178 GLU A C 1
ATOM 1476 O O . GLU A 1 178 ? -2.140 7.586 2.106 1.00 95.31 178 GLU A O 1
ATOM 1481 N N . TYR A 1 179 ? -0.160 8.222 1.287 1.00 97.44 179 TYR A N 1
ATOM 1482 C CA . TYR A 1 179 ? 0.614 7.397 2.225 1.00 97.44 179 TYR A CA 1
ATOM 1483 C C . TYR A 1 179 ? 0.360 7.800 3.678 1.00 97.44 179 TYR A C 1
ATOM 1485 O O . TYR A 1 179 ? 0.154 6.928 4.517 1.00 97.44 179 TYR A O 1
ATOM 1493 N N . PHE A 1 180 ? 0.291 9.101 3.969 1.00 96.06 180 PHE A N 1
ATOM 1494 C CA . PHE A 1 180 ? -0.029 9.590 5.306 1.00 96.06 180 PHE A CA 1
ATOM 1495 C C . PHE A 1 180 ? -1.407 9.096 5.760 1.00 96.06 180 PHE A C 1
ATOM 1497 O O . PHE A 1 180 ? -1.525 8.563 6.861 1.00 96.06 180 PHE A O 1
ATOM 1504 N N . SER A 1 181 ? -2.430 9.163 4.895 1.00 97.12 181 SER A N 1
ATOM 1505 C CA . SER A 1 181 ? -3.766 8.630 5.210 1.00 97.12 181 SER A CA 1
ATOM 1506 C C . SER A 1 181 ? -3.761 7.122 5.494 1.00 97.12 181 SER A C 1
ATOM 1508 O O . SER A 1 181 ? -4.493 6.674 6.372 1.00 97.12 181 SER A O 1
ATOM 1510 N N . ARG A 1 182 ? -2.903 6.345 4.811 1.00 97.69 182 ARG A N 1
ATOM 1511 C CA . ARG A 1 182 ? -2.735 4.892 5.018 1.00 97.69 182 ARG A CA 1
ATOM 1512 C C . ARG A 1 182 ? -1.918 4.531 6.256 1.00 97.69 182 ARG A C 1
ATOM 1514 O O . ARG A 1 182 ? -1.962 3.379 6.671 1.00 97.69 182 ARG A O 1
ATOM 1521 N N . MET A 1 183 ? -1.152 5.466 6.809 1.00 97.69 183 MET A N 1
ATOM 1522 C CA . MET A 1 183 ? -0.274 5.216 7.954 1.00 97.69 183 MET A CA 1
ATOM 1523 C C . MET A 1 183 ? -0.847 5.772 9.257 1.00 97.69 183 MET A C 1
ATOM 1525 O O . MET A 1 183 ? -0.749 5.107 10.281 1.00 97.69 183 MET A O 1
ATOM 1529 N N . TYR A 1 184 ? -1.440 6.966 9.224 1.00 97.75 184 TYR A N 1
ATOM 1530 C CA . TYR A 1 184 ? -1.807 7.741 10.418 1.00 97.75 184 TYR A CA 1
ATOM 1531 C C . TYR A 1 184 ? -3.115 8.526 10.243 1.00 97.75 184 TYR A C 1
ATOM 1533 O O . TYR A 1 184 ? -3.316 9.567 10.869 1.00 97.75 184 TYR A O 1
ATOM 1541 N N . GLY A 1 185 ? -3.990 8.101 9.334 1.00 98.12 185 GLY A N 1
ATOM 1542 C CA . GLY A 1 185 ? -5.169 8.879 8.984 1.00 98.12 185 GLY A CA 1
ATOM 1543 C C . GLY A 1 185 ? -6.350 8.050 8.522 1.00 98.12 185 GLY A C 1
ATOM 1544 O O . GLY A 1 185 ? -6.466 6.855 8.795 1.00 98.12 185 GLY A O 1
ATOM 1545 N N . ILE A 1 186 ? -7.265 8.731 7.839 1.00 98.50 186 ILE A N 1
ATOM 1546 C CA . ILE A 1 186 ? -8.520 8.150 7.376 1.00 98.50 186 ILE A CA 1
ATOM 1547 C C . ILE A 1 186 ? -8.567 8.186 5.856 1.00 98.50 186 ILE A C 1
ATOM 1549 O O . ILE A 1 186 ? -8.391 9.245 5.250 1.00 98.50 186 ILE A O 1
ATOM 1553 N N . ASP A 1 187 ? -8.880 7.045 5.247 1.00 95.81 187 ASP A N 1
ATOM 1554 C CA . ASP A 1 187 ? -9.223 6.972 3.832 1.00 95.81 187 ASP A CA 1
ATOM 1555 C C . ASP A 1 187 ? -10.645 6.464 3.608 1.00 95.81 187 ASP A C 1
ATOM 1557 O O . ASP A 1 187 ? -11.064 5.458 4.173 1.00 95.81 187 ASP A O 1
ATOM 1561 N N . VAL A 1 188 ? -11.403 7.183 2.778 1.00 94.56 188 VAL A N 1
ATOM 1562 C CA . VAL A 1 188 ? -12.773 6.816 2.406 1.00 94.56 188 VAL A CA 1
ATOM 1563 C C . VAL A 1 188 ? -12.742 6.240 1.000 1.00 94.56 188 VAL A C 1
ATOM 1565 O O . VAL A 1 188 ? -12.244 6.864 0.061 1.00 94.56 188 VAL A O 1
ATOM 1568 N N . CYS A 1 189 ? -13.261 5.028 0.843 1.00 89.81 189 CYS A N 1
ATOM 1569 C CA . CYS A 1 189 ? -13.219 4.290 -0.406 1.00 89.81 189 CYS A CA 1
ATOM 1570 C C . CYS A 1 189 ? -14.603 3.721 -0.715 1.00 89.81 189 CYS A C 1
ATOM 1572 O O . CYS A 1 189 ? -14.977 2.675 -0.199 1.00 89.81 189 CYS A O 1
ATOM 1574 N N . LYS A 1 190 ? -15.336 4.374 -1.625 1.00 88.62 190 LYS A N 1
ATOM 1575 C CA . LYS A 1 190 ? -16.725 4.019 -1.963 1.00 88.62 190 LYS A CA 1
ATOM 1576 C C . LYS A 1 190 ? -17.628 4.091 -0.719 1.00 88.62 190 LYS A C 1
ATOM 1578 O O . LYS A 1 190 ? -17.897 5.183 -0.240 1.00 88.62 190 LYS A O 1
ATOM 1583 N N . ASP A 1 191 ? -18.094 2.946 -0.243 1.00 91.75 191 ASP A N 1
ATOM 1584 C CA . ASP A 1 191 ? -19.007 2.73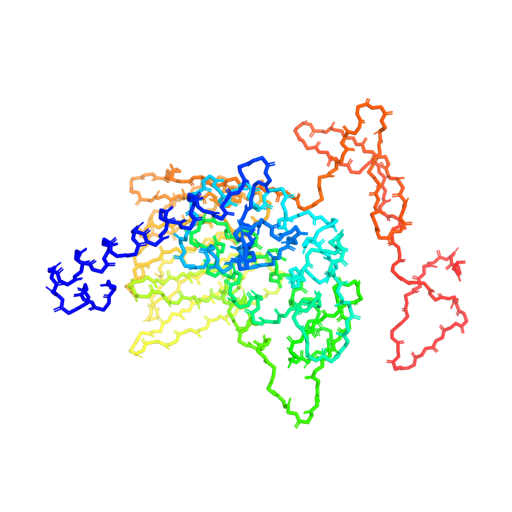0 0.876 1.00 91.75 191 ASP A CA 1
ATOM 1585 C C . ASP A 1 191 ? -18.286 2.326 2.173 1.00 91.75 191 ASP A C 1
ATOM 1587 O O . ASP A 1 191 ? -18.939 2.019 3.170 1.00 91.75 191 ASP A O 1
ATOM 1591 N N . THR A 1 192 ? -16.949 2.347 2.182 1.00 96.69 192 THR A N 1
ATOM 1592 C CA . THR A 1 192 ? -16.143 1.983 3.349 1.00 96.69 192 THR A CA 1
ATOM 1593 C C . THR A 1 192 ? -15.243 3.122 3.805 1.00 96.69 192 THR A C 1
ATOM 1595 O O . THR A 1 192 ? -14.776 3.945 3.011 1.00 96.69 192 THR A O 1
ATOM 1598 N N . VAL A 1 193 ? -14.961 3.137 5.104 1.00 98.31 193 VAL A N 1
ATOM 1599 C CA . VAL A 1 193 ? -14.028 4.059 5.754 1.00 98.31 193 VAL A CA 1
ATOM 1600 C C . VAL A 1 193 ? -12.942 3.238 6.422 1.00 98.31 193 VAL A C 1
ATOM 1602 O O . VAL A 1 193 ? -13.211 2.225 7.065 1.00 98.31 193 VAL A O 1
ATOM 1605 N N . HIS A 1 194 ? -11.696 3.637 6.225 1.00 98.56 194 HIS A N 1
ATOM 1606 C CA . HIS A 1 194 ? -10.533 2.950 6.755 1.00 98.56 194 HIS A CA 1
ATOM 1607 C C . HIS A 1 194 ? -9.808 3.894 7.703 1.00 98.56 194 HIS A C 1
ATOM 1609 O O . HIS A 1 194 ? -9.318 4.944 7.292 1.00 98.56 194 HIS A O 1
ATOM 1615 N N . PHE A 1 195 ? -9.746 3.511 8.970 1.00 98.81 195 PHE A N 1
ATOM 1616 C CA . PHE A 1 195 ? -9.014 4.220 10.006 1.00 98.81 195 PHE A CA 1
ATOM 1617 C C . PHE A 1 195 ? -7.664 3.535 10.180 1.00 98.81 195 PHE A C 1
ATOM 1619 O O . PHE A 1 195 ? -7.603 2.399 10.649 1.00 98.81 195 PHE A O 1
ATOM 1626 N N . ASN A 1 196 ? -6.593 4.206 9.775 1.00 98.62 196 ASN A N 1
ATOM 1627 C CA . ASN A 1 196 ? -5.245 3.662 9.761 1.00 98.62 196 ASN A CA 1
ATOM 1628 C C . ASN A 1 196 ? -4.398 4.335 10.830 1.00 98.62 196 ASN A C 1
ATOM 1630 O O . ASN A 1 196 ? -4.266 5.557 10.830 1.00 98.62 196 ASN A O 1
ATOM 1634 N N . GLY A 1 197 ? -3.774 3.552 11.700 1.00 97.94 197 GLY A N 1
ATOM 1635 C CA . GLY A 1 197 ? -2.863 4.119 12.682 1.00 97.94 197 GLY A CA 1
ATOM 1636 C C . GLY A 1 197 ? -1.742 3.167 13.017 1.00 97.94 197 GLY A C 1
ATOM 1637 O O . GLY A 1 197 ? -1.948 2.215 13.760 1.00 97.94 197 GLY A O 1
ATOM 1638 N N . LEU A 1 198 ? -0.550 3.437 12.500 1.00 96.19 198 LEU A N 1
ATOM 1639 C CA . LEU A 1 198 ? 0.700 2.893 13.011 1.00 96.19 198 LEU A CA 1
ATOM 1640 C C . LEU A 1 198 ? 1.034 3.544 14.365 1.00 96.19 198 LEU A C 1
ATOM 1642 O O . LEU A 1 198 ? 0.593 4.668 14.633 1.00 96.19 198 LEU A O 1
ATOM 1646 N N . PRO A 1 199 ? 1.778 2.842 15.236 1.00 91.19 199 PRO A N 1
ATOM 1647 C CA . PRO A 1 199 ? 2.176 3.396 16.523 1.00 91.19 199 PRO A CA 1
ATOM 1648 C C . PRO A 1 199 ? 3.114 4.595 16.330 1.00 91.19 199 PRO A C 1
ATOM 1650 O O . PRO A 1 199 ? 4.081 4.506 15.575 1.00 91.19 199 PRO A O 1
ATOM 1653 N N . LEU A 1 200 ? 2.837 5.687 17.043 1.00 89.81 200 LEU A N 1
ATOM 1654 C CA . LEU A 1 200 ? 3.713 6.853 17.170 1.00 89.81 200 LEU A CA 1
ATOM 1655 C C . LEU A 1 200 ? 3.877 7.214 18.647 1.00 89.81 200 LEU A C 1
ATOM 1657 O O . LEU A 1 200 ? 3.019 6.902 19.474 1.00 89.81 200 LEU A O 1
ATOM 1661 N N . GLU A 1 201 ? 4.991 7.859 18.980 1.00 89.19 201 GLU A N 1
ATOM 1662 C CA . GLU A 1 201 ? 5.178 8.419 20.323 1.00 89.19 201 GLU A CA 1
ATOM 1663 C C . GLU A 1 201 ? 4.298 9.659 20.507 1.00 89.19 201 GLU A C 1
ATOM 1665 O O . GLU A 1 201 ? 3.725 9.883 21.574 1.00 89.19 201 GLU A O 1
ATOM 1670 N N . GLU A 1 202 ? 4.143 10.440 19.441 1.00 91.88 202 GLU A N 1
ATOM 1671 C CA . GLU A 1 202 ? 3.353 11.656 19.417 1.00 91.88 202 GLU A CA 1
ATOM 1672 C C . GLU A 1 202 ? 1.849 11.370 19.399 1.00 91.88 202 GLU A C 1
ATOM 1674 O O . GLU A 1 202 ? 1.348 10.436 18.766 1.00 91.88 202 GLU A O 1
ATOM 1679 N N . GLU A 1 203 ? 1.098 12.236 20.075 1.00 97.25 203 GLU A N 1
ATOM 1680 C CA . GLU A 1 203 ? -0.355 12.271 19.964 1.00 97.25 203 GLU A CA 1
ATOM 1681 C C . GLU A 1 203 ? -0.754 12.989 18.670 1.00 97.25 203 GLU A C 1
ATOM 1683 O O . GLU A 1 203 ? -0.172 14.016 18.315 1.00 97.25 203 GLU A O 1
ATOM 1688 N N . TYR A 1 204 ? -1.768 12.476 17.975 1.00 97.44 204 TYR A N 1
ATOM 1689 C CA . TYR A 1 204 ? -2.292 13.120 16.772 1.00 97.44 204 TYR A CA 1
ATOM 1690 C C . TYR A 1 204 ? -3.805 12.964 16.643 1.00 97.44 204 TYR A C 1
ATOM 1692 O O . 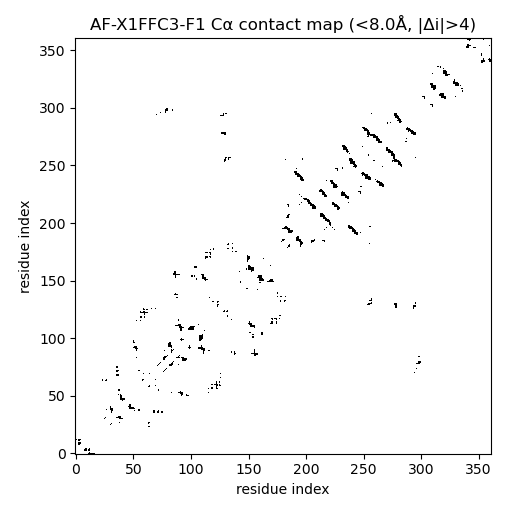TYR A 1 204 ? -4.418 12.044 17.192 1.00 97.44 204 TYR A O 1
ATOM 1700 N N . GLU A 1 205 ? -4.399 13.874 15.875 1.00 98.19 205 GLU A N 1
ATOM 1701 C CA . GLU A 1 205 ? -5.788 13.819 15.435 1.00 98.19 205 GLU A CA 1
ATOM 1702 C C . GLU A 1 205 ? -5.840 14.023 13.917 1.00 98.19 205 GLU A C 1
ATOM 1704 O O . GLU A 1 205 ? -5.216 14.937 13.379 1.00 98.19 205 GLU A O 1
ATOM 1709 N N . TYR A 1 206 ? -6.591 13.165 13.232 1.00 98.50 206 TYR A N 1
ATOM 1710 C CA . TYR A 1 206 ? -6.897 13.269 11.812 1.00 98.50 206 TYR A CA 1
ATOM 1711 C C . TYR A 1 206 ? -8.407 13.390 11.641 1.00 98.50 206 TYR A C 1
ATOM 1713 O O . TYR A 1 206 ? -9.160 12.577 12.181 1.00 98.50 206 TYR A O 1
ATOM 1721 N N . ILE A 1 207 ? -8.855 14.374 10.862 1.00 98.25 207 ILE A N 1
ATOM 1722 C CA . ILE A 1 207 ? -10.273 14.598 10.572 1.00 98.25 207 ILE A CA 1
ATOM 1723 C C . ILE A 1 207 ? -10.476 14.547 9.060 1.00 98.25 207 ILE A C 1
ATOM 1725 O O . ILE A 1 207 ? -9.796 15.252 8.320 1.00 98.25 207 ILE A O 1
ATOM 1729 N N . GLN A 1 208 ? -11.430 13.729 8.617 1.00 97.50 208 GLN A N 1
ATOM 1730 C CA . GLN A 1 208 ? -11.877 13.653 7.231 1.00 97.50 208 GLN A CA 1
ATOM 1731 C C . GLN A 1 208 ? -13.356 14.024 7.145 1.00 97.50 208 GLN A C 1
ATOM 1733 O O . GLN A 1 208 ? -14.178 13.442 7.850 1.00 97.50 208 GLN A O 1
ATOM 1738 N N . VAL A 1 209 ? -13.700 14.950 6.251 1.00 96.81 209 VAL A N 1
ATOM 1739 C CA . VAL A 1 209 ? -15.089 15.368 6.010 1.00 96.81 209 VAL A CA 1
ATOM 1740 C C . VAL A 1 209 ? -15.479 14.994 4.585 1.00 96.81 209 VAL A C 1
ATOM 1742 O O . VAL A 1 209 ? -14.839 15.437 3.633 1.00 96.81 209 VAL A O 1
ATOM 1745 N N . ILE A 1 210 ? -16.520 14.170 4.431 1.00 94.38 210 ILE A N 1
ATOM 1746 C CA . ILE A 1 210 ? -17.054 13.747 3.128 1.00 94.38 210 ILE A CA 1
ATOM 1747 C C . ILE A 1 210 ? -18.569 13.925 3.130 1.00 94.38 210 ILE A C 1
ATOM 1749 O O . ILE A 1 210 ? -19.293 13.197 3.814 1.00 94.38 210 ILE A O 1
ATOM 1753 N N . GLY A 1 211 ? -19.047 14.878 2.326 1.00 93.00 211 GLY A N 1
ATOM 1754 C CA . GLY A 1 211 ? -20.446 15.300 2.368 1.00 93.00 211 GLY A CA 1
ATOM 1755 C C . GLY A 1 211 ? -20.793 15.810 3.765 1.00 93.00 211 GLY A C 1
ATOM 1756 O O . GLY A 1 211 ? -20.064 16.633 4.313 1.00 93.00 211 GLY A O 1
ATOM 1757 N N . ASP A 1 212 ? -21.858 15.266 4.347 1.00 94.69 212 ASP A N 1
ATOM 1758 C CA . ASP A 1 212 ? -22.317 15.624 5.695 1.00 94.69 212 ASP A CA 1
ATOM 1759 C C . ASP A 1 212 ? -21.646 14.800 6.808 1.00 94.69 212 ASP A C 1
ATOM 1761 O O . ASP A 1 212 ? -21.878 15.051 7.990 1.00 94.69 212 ASP A O 1
ATOM 1765 N N . ASN A 1 213 ? -20.818 13.809 6.454 1.00 96.81 213 ASN A N 1
ATOM 1766 C CA . ASN A 1 213 ? -20.173 12.935 7.429 1.00 96.81 213 ASN A CA 1
ATOM 1767 C C . ASN A 1 213 ? -18.788 13.452 7.823 1.00 96.81 213 ASN A C 1
ATOM 1769 O O . ASN A 1 213 ? -17.966 13.793 6.970 1.00 96.81 213 ASN A O 1
ATOM 1773 N N . THR A 1 214 ? -18.512 13.425 9.124 1.00 98.44 214 THR A N 1
ATOM 1774 C CA . THR A 1 214 ? -17.201 13.704 9.714 1.00 98.44 214 THR A CA 1
ATOM 1775 C C . THR A 1 214 ? -16.650 12.443 10.366 1.00 98.44 214 THR A C 1
ATOM 1777 O O . THR A 1 214 ? -17.280 11.861 11.248 1.00 98.44 214 THR A O 1
ATOM 1780 N N . TYR A 1 215 ? -15.447 12.053 9.968 1.00 98.75 215 TYR A N 1
ATOM 1781 C CA . TYR A 1 215 ? -14.705 10.932 10.530 1.00 98.75 215 TYR A CA 1
ATOM 1782 C C . TYR A 1 215 ? -13.479 11.472 11.253 1.00 98.75 215 TYR A C 1
ATOM 1784 O O . TYR A 1 215 ? -12.723 12.265 10.691 1.00 98.75 215 TYR A O 1
ATOM 1792 N N . THR A 1 216 ? -13.257 11.031 12.484 1.00 98.81 216 THR A N 1
ATOM 1793 C CA . THR A 1 216 ? -12.115 11.459 13.290 1.00 98.81 216 THR A CA 1
ATOM 1794 C C . THR A 1 216 ? -11.360 10.248 13.810 1.00 98.81 216 THR A C 1
ATOM 1796 O O . THR A 1 216 ? -11.949 9.322 14.365 1.00 98.81 216 THR A O 1
ATOM 1799 N N . LEU A 1 217 ? -10.042 10.270 13.637 1.00 98.81 217 LEU A N 1
ATOM 1800 C CA . LEU A 1 217 ? -9.108 9.322 14.222 1.00 98.81 217 LEU A CA 1
ATOM 1801 C C . LEU A 1 217 ? -8.225 10.084 15.198 1.00 98.81 217 LEU A C 1
ATOM 1803 O O . LEU A 1 217 ? -7.567 11.046 14.814 1.00 98.81 217 LEU A O 1
ATOM 1807 N N . ARG A 1 218 ? -8.184 9.636 16.448 1.00 98.69 218 ARG A N 1
ATOM 1808 C CA . ARG A 1 218 ? -7.215 10.112 17.436 1.00 98.69 218 ARG A CA 1
ATOM 1809 C C . ARG A 1 218 ? -6.268 8.992 17.784 1.00 98.69 218 ARG A C 1
ATOM 1811 O O . ARG A 1 218 ? -6.716 7.862 17.968 1.00 98.69 218 ARG A O 1
ATOM 1818 N N . GLN A 1 219 ? -5.000 9.319 17.954 1.00 97.75 219 GLN A N 1
ATOM 1819 C CA . GLN A 1 219 ? -4.043 8.422 18.569 1.00 97.75 219 GLN A CA 1
ATOM 1820 C C . GLN A 1 219 ? -3.470 9.062 19.819 1.00 97.75 219 GLN A C 1
ATOM 1822 O O . GLN A 1 219 ? -2.959 10.181 19.762 1.00 97.75 219 GLN A O 1
ATOM 1827 N N . LYS A 1 220 ? -3.455 8.309 20.917 1.00 97.50 220 LYS A N 1
ATOM 1828 C CA . LYS A 1 220 ? -2.768 8.687 22.151 1.00 97.50 220 LYS A CA 1
ATOM 1829 C C . LYS A 1 220 ? -2.146 7.459 22.801 1.00 97.50 220 LYS A C 1
ATOM 1831 O O . LYS A 1 220 ? -2.853 6.483 23.031 1.00 97.50 220 LYS A O 1
ATOM 1836 N N . ASN A 1 221 ? -0.852 7.508 23.120 1.00 94.38 221 ASN A N 1
ATOM 1837 C CA . ASN A 1 221 ? -0.123 6.416 23.783 1.00 94.38 221 ASN A CA 1
ATOM 1838 C C . ASN A 1 221 ? -0.300 5.049 23.085 1.00 94.38 221 ASN A C 1
ATOM 1840 O O . ASN A 1 221 ? -0.578 4.044 23.740 1.00 94.38 221 ASN A O 1
ATOM 1844 N N . GLY A 1 222 ? -0.222 5.013 21.749 1.00 94.25 222 GLY A N 1
ATOM 1845 C CA . GLY A 1 222 ? -0.428 3.787 20.968 1.00 94.25 222 GLY A CA 1
ATOM 1846 C C . GLY A 1 222 ? -1.874 3.269 20.929 1.00 94.25 222 GLY A C 1
ATOM 1847 O O . GLY A 1 222 ? -2.107 2.162 20.444 1.00 94.25 222 GLY A O 1
ATOM 1848 N N . ILE A 1 223 ? -2.849 4.043 21.417 1.00 98.12 223 ILE A N 1
ATOM 1849 C CA . ILE A 1 223 ? -4.279 3.723 21.366 1.00 98.12 223 ILE A CA 1
ATOM 1850 C C . ILE A 1 223 ? -4.958 4.599 20.318 1.00 98.12 223 ILE A C 1
ATOM 1852 O O . ILE A 1 223 ? -4.908 5.827 20.392 1.00 98.12 223 ILE A O 1
ATOM 1856 N N . LEU A 1 224 ? -5.634 3.957 19.371 1.00 98.75 224 LEU A N 1
ATOM 1857 C CA . LEU A 1 224 ? -6.494 4.567 18.367 1.00 98.75 224 LEU A CA 1
ATOM 1858 C C . LEU A 1 224 ? -7.917 4.719 18.905 1.00 98.75 224 LEU A C 1
ATOM 1860 O O . LEU A 1 224 ? -8.462 3.800 19.512 1.00 98.75 224 LEU A O 1
ATOM 1864 N N . THR A 1 225 ? -8.535 5.864 18.638 1.00 98.75 225 THR A N 1
ATOM 1865 C CA . THR A 1 225 ? -9.944 6.154 18.924 1.00 98.75 225 THR A CA 1
ATOM 1866 C C . THR A 1 225 ? -10.616 6.622 17.640 1.00 98.75 225 THR A C 1
ATOM 1868 O O . THR A 1 225 ? -10.247 7.668 17.103 1.00 98.75 225 THR A O 1
ATOM 1871 N N . GLY A 1 226 ? -11.581 5.846 17.144 1.00 98.75 226 GLY A N 1
ATOM 1872 C CA . GLY A 1 226 ? -12.349 6.165 15.942 1.00 98.75 226 GLY A CA 1
ATOM 1873 C C . GLY A 1 226 ? -13.719 6.736 16.282 1.00 98.75 226 GLY A C 1
ATOM 1874 O O . GLY A 1 226 ? -14.478 6.139 17.050 1.00 98.75 226 GLY A O 1
ATOM 1875 N N . ILE A 1 227 ? -14.029 7.895 15.710 1.00 98.81 227 ILE A N 1
ATOM 1876 C CA . ILE A 1 227 ? -15.252 8.659 15.959 1.00 98.81 227 ILE A CA 1
ATOM 1877 C C . ILE A 1 227 ? -15.919 8.955 14.614 1.00 98.81 227 ILE A C 1
ATOM 1879 O O . ILE A 1 227 ? -15.251 9.360 13.661 1.00 98.81 227 ILE A O 1
ATOM 1883 N N . VAL A 1 228 ? -17.237 8.781 14.546 1.00 98.56 228 VAL A N 1
ATOM 1884 C CA . VAL A 1 228 ? -18.053 9.093 13.366 1.00 98.56 228 VAL A CA 1
ATOM 1885 C C . VAL A 1 228 ? -19.171 10.032 13.787 1.00 98.56 228 VAL A C 1
ATOM 1887 O O . VAL A 1 228 ? -19.934 9.715 14.692 1.00 98.56 228 VAL A O 1
ATOM 1890 N N . ASN A 1 229 ? -19.248 11.208 13.162 1.00 98.25 229 ASN A N 1
ATOM 1891 C CA . ASN A 1 229 ? -20.243 12.246 13.451 1.00 98.25 229 ASN A CA 1
ATOM 1892 C C . ASN A 1 229 ? -20.336 12.610 14.948 1.00 98.25 229 ASN A C 1
ATOM 1894 O O . ASN A 1 229 ? -21.415 12.840 15.486 1.00 98.25 229 ASN A O 1
ATOM 1898 N N . GLY A 1 230 ? -19.185 12.648 15.629 1.00 97.88 230 GLY A N 1
ATOM 1899 C CA . GLY A 1 230 ? -19.086 12.941 17.063 1.00 97.88 230 GLY A CA 1
ATOM 1900 C C . GLY A 1 230 ? -19.365 11.753 17.992 1.00 97.88 230 GLY A C 1
ATOM 1901 O O . GLY A 1 230 ? -19.164 11.875 19.198 1.00 97.88 230 GLY A O 1
ATOM 1902 N N . GLU A 1 231 ? -19.767 10.597 17.461 1.00 98.25 231 GLU A N 1
ATOM 1903 C CA . GLU A 1 231 ? -20.026 9.381 18.230 1.00 98.25 231 GLU A CA 1
ATOM 1904 C C . GLU A 1 231 ? -18.802 8.455 18.235 1.00 98.25 231 GLU A C 1
ATOM 1906 O O . GLU A 1 231 ? -18.235 8.144 17.185 1.00 98.25 231 GLU A O 1
ATOM 1911 N N . LEU A 1 232 ? -18.390 7.993 19.418 1.00 98.44 232 LEU A N 1
ATOM 1912 C CA . LEU A 1 232 ? -17.328 6.997 19.559 1.00 98.44 232 LEU A CA 1
ATOM 1913 C C . LEU A 1 232 ? -17.776 5.660 18.958 1.00 98.44 232 LEU A C 1
ATOM 1915 O O . LEU A 1 232 ? -18.768 5.093 19.406 1.00 98.44 232 LEU A O 1
ATOM 1919 N N . LYS A 1 233 ? -17.005 5.126 18.008 1.00 98.50 233 LYS A N 1
ATOM 1920 C CA . LYS A 1 233 ? -17.274 3.818 17.390 1.00 98.50 233 LYS A CA 1
ATOM 1921 C C . LYS A 1 233 ? -16.331 2.733 17.876 1.00 98.50 233 LYS A C 1
ATOM 1923 O O . LYS A 1 233 ? -16.764 1.607 18.105 1.00 98.50 233 LYS A O 1
ATOM 1928 N N . PHE A 1 234 ? -15.056 3.064 18.083 1.00 98.62 234 PHE A N 1
ATOM 1929 C CA . PHE A 1 234 ? -14.105 2.091 18.607 1.00 98.62 234 PHE A CA 1
ATOM 1930 C C . PHE A 1 234 ? -12.924 2.699 19.349 1.00 98.62 234 PHE A C 1
ATOM 1932 O O . PHE A 1 234 ? -12.524 3.841 19.115 1.00 98.62 234 PHE A O 1
ATOM 1939 N N . THR A 1 235 ? -12.314 1.863 20.188 1.00 98.56 235 THR A N 1
ATOM 1940 C CA . THR A 1 235 ? -10.931 2.029 20.646 1.00 98.56 235 THR A CA 1
ATOM 1941 C C . THR A 1 235 ? -10.128 0.782 20.291 1.00 98.56 235 THR A C 1
ATOM 1943 O O . THR A 1 235 ? -10.635 -0.332 20.403 1.00 98.56 235 THR A O 1
ATOM 1946 N N . CYS A 1 236 ? -8.894 0.951 19.826 1.00 98.19 236 CYS A N 1
ATOM 1947 C CA . CYS A 1 236 ? -8.065 -0.152 19.344 1.00 98.19 236 CYS A CA 1
ATOM 1948 C C . CYS A 1 236 ? -6.584 0.126 19.605 1.00 98.19 236 CYS A C 1
ATOM 1950 O O . CYS A 1 236 ? -6.174 1.282 19.633 1.00 98.19 236 CYS A O 1
ATOM 1952 N N . SER A 1 237 ? -5.756 -0.905 19.759 1.00 98.31 237 SER A N 1
ATOM 1953 C CA . SER A 1 237 ? -4.298 -0.718 19.690 1.00 98.31 237 SER A CA 1
ATOM 1954 C C . SER A 1 237 ? -3.876 -0.241 18.291 1.00 98.31 237 SER A C 1
ATOM 1956 O O . SER A 1 237 ? -4.496 -0.621 17.298 1.00 98.31 237 SER A O 1
ATOM 1958 N N . ALA A 1 238 ? -2.826 0.577 18.200 1.00 97.88 238 ALA A N 1
ATOM 1959 C CA . ALA A 1 238 ? -2.206 0.965 16.933 1.00 97.88 238 ALA A CA 1
ATOM 1960 C C . ALA A 1 238 ? -1.469 -0.215 16.256 1.00 97.88 238 ALA A C 1
ATOM 1962 O O . ALA A 1 238 ? -1.261 -1.273 16.848 1.00 97.88 238 ALA A O 1
ATOM 1963 N N . GLY A 1 239 ? -1.061 -0.024 15.001 1.00 96.81 239 GLY A N 1
ATOM 1964 C CA . GLY A 1 239 ? -0.491 -1.041 14.108 1.00 96.81 239 GLY A CA 1
ATOM 1965 C C . GLY A 1 239 ? -1.499 -1.636 13.118 1.00 96.81 239 GLY A C 1
ATOM 1966 O O . GLY A 1 239 ? -1.202 -2.638 12.461 1.00 96.81 239 GLY A O 1
ATOM 1967 N N . VAL A 1 240 ? -2.695 -1.048 13.010 1.00 98.62 240 VAL A N 1
ATOM 1968 C CA . VAL A 1 240 ? -3.826 -1.636 12.279 1.00 98.62 240 VAL A CA 1
ATOM 1969 C C . VAL A 1 240 ? -4.552 -0.635 11.386 1.00 98.62 240 VAL A C 1
ATOM 1971 O O . VAL A 1 240 ? -4.498 0.580 11.588 1.00 98.62 240 VAL A O 1
ATOM 1974 N N . LYS A 1 241 ? -5.285 -1.186 10.420 1.00 98.69 241 LYS A N 1
ATOM 1975 C CA . LYS A 1 241 ? -6.361 -0.534 9.674 1.00 98.69 241 LYS A CA 1
ATOM 1976 C C . LYS A 1 241 ? -7.689 -1.107 10.155 1.00 98.69 241 LYS A C 1
ATOM 1978 O O . LYS A 1 241 ? -7.946 -2.290 9.943 1.00 98.69 241 LYS A O 1
ATOM 1983 N N . VAL A 1 242 ? -8.538 -0.284 10.761 1.00 98.62 242 VAL A N 1
ATOM 1984 C CA . VAL A 1 242 ? -9.922 -0.647 11.103 1.00 98.62 242 VAL A CA 1
ATOM 1985 C C . VAL A 1 242 ? -10.826 -0.229 9.951 1.00 98.62 242 VAL A C 1
ATOM 1987 O O . VAL A 1 242 ? -10.836 0.940 9.565 1.00 98.62 242 VAL A O 1
ATOM 1990 N N . LYS A 1 243 ? -11.566 -1.176 9.375 1.00 98.31 243 LYS A N 1
ATOM 1991 C CA . LYS A 1 243 ? -12.483 -0.925 8.264 1.00 98.31 243 LYS A CA 1
ATOM 1992 C C . LYS A 1 243 ? -13.923 -0.918 8.751 1.00 98.31 243 LYS A C 1
ATOM 1994 O O . LYS A 1 243 ? -14.375 -1.866 9.399 1.00 98.31 243 LYS A O 1
ATOM 1999 N N . THR A 1 244 ? -14.637 0.135 8.377 1.00 97.94 244 THR A N 1
ATOM 2000 C CA . THR A 1 244 ? -16.034 0.340 8.746 1.00 97.94 244 THR A CA 1
ATOM 2001 C C . THR A 1 244 ? -16.904 0.658 7.539 1.00 97.94 244 THR A C 1
ATOM 2003 O O . THR A 1 244 ? -16.402 1.071 6.488 1.00 97.94 244 THR A O 1
ATOM 2006 N N . GLY A 1 245 ? -18.220 0.498 7.690 1.00 97.19 245 GLY A N 1
ATOM 2007 C CA . GLY A 1 245 ? -19.192 1.185 6.842 1.00 97.19 245 GLY A CA 1
ATOM 2008 C C . GLY A 1 245 ? -19.151 2.703 7.064 1.00 97.19 245 GLY A C 1
ATOM 2009 O O . GLY A 1 245 ? -18.473 3.196 7.972 1.00 97.19 245 GLY A O 1
ATOM 2010 N N . LEU A 1 246 ? -19.893 3.457 6.247 1.00 96.62 246 LEU A N 1
ATOM 2011 C CA . LEU A 1 246 ? -20.019 4.919 6.396 1.00 96.62 246 LEU A CA 1
ATOM 2012 C C . LEU A 1 246 ? -20.635 5.341 7.745 1.00 96.62 246 LEU A C 1
ATOM 2014 O O . LEU A 1 246 ? -20.409 6.450 8.212 1.00 96.62 246 LEU A O 1
ATOM 2018 N N . ASP A 1 247 ? -21.398 4.456 8.384 1.00 95.56 247 ASP A N 1
ATOM 2019 C CA . ASP A 1 247 ? -21.999 4.649 9.709 1.00 95.56 247 ASP A CA 1
ATOM 2020 C C . ASP A 1 247 ? -21.041 4.336 10.876 1.00 95.56 247 ASP A C 1
ATOM 2022 O O . ASP A 1 247 ? -21.385 4.545 12.042 1.00 95.56 247 ASP A O 1
ATOM 2026 N N . GLY A 1 248 ? -19.838 3.837 10.577 1.00 96.31 248 GLY A N 1
ATOM 2027 C CA . GLY A 1 248 ? -18.859 3.411 11.571 1.00 96.31 248 GLY A CA 1
ATOM 2028 C C . GLY A 1 248 ? -19.011 1.967 12.053 1.00 96.31 248 GLY A C 1
ATOM 2029 O O . GLY A 1 248 ? -18.246 1.563 12.926 1.00 96.31 248 GLY A O 1
ATOM 2030 N N . SER A 1 249 ? -19.931 1.178 11.484 1.00 95.88 249 SER A N 1
ATOM 2031 C CA . SER A 1 249 ? -20.044 -0.257 11.778 1.00 95.88 249 SER A CA 1
ATOM 2032 C C . SER A 1 249 ? -18.777 -0.998 11.339 1.00 95.88 249 SER A C 1
ATOM 2034 O O . SER A 1 249 ? -18.405 -0.973 10.164 1.00 95.88 249 SER A O 1
ATOM 2036 N N . ILE A 1 250 ? -18.069 -1.628 12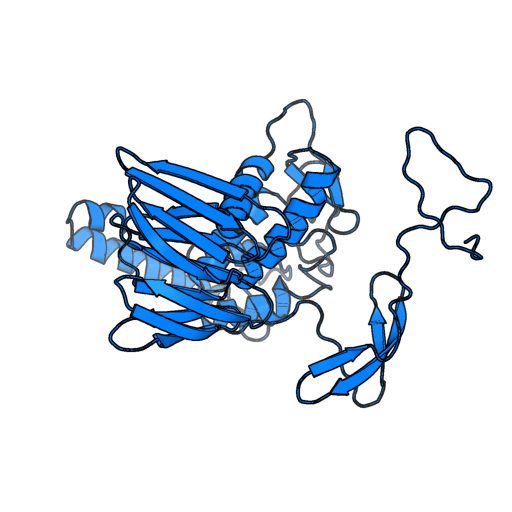.279 1.00 96.94 250 ILE A N 1
ATOM 2037 C CA . ILE A 1 250 ? -16.811 -2.335 11.996 1.00 96.94 250 ILE A CA 1
ATOM 2038 C C . ILE A 1 250 ? -17.112 -3.707 11.401 1.00 96.94 250 ILE A C 1
ATOM 2040 O O . ILE A 1 250 ? -17.930 -4.451 11.934 1.00 96.94 250 ILE A O 1
ATOM 2044 N N . PHE A 1 251 ? -16.402 -4.072 10.334 1.00 95.69 251 PHE A N 1
ATOM 2045 C CA . PHE A 1 251 ? -16.509 -5.409 9.739 1.00 95.69 251 PHE A CA 1
ATOM 2046 C C . PHE A 1 251 ? -15.157 -6.101 9.530 1.00 95.69 251 PHE A C 1
ATOM 2048 O O . PHE A 1 251 ? -15.108 -7.328 9.494 1.00 95.69 251 PHE A O 1
ATOM 2055 N N . GLU A 1 252 ? -14.060 -5.345 9.426 1.00 97.69 252 GLU A N 1
ATOM 2056 C CA . GLU A 1 252 ? -12.720 -5.895 9.214 1.00 97.69 252 GLU A CA 1
ATOM 2057 C C . GLU A 1 252 ? -11.649 -5.107 9.975 1.00 97.69 252 GLU A C 1
ATOM 2059 O O . GLU A 1 252 ? -11.739 -3.889 10.139 1.00 97.69 252 GLU A O 1
ATOM 2064 N N . LEU A 1 253 ? -10.583 -5.798 10.370 1.00 98.56 253 LEU A N 1
ATOM 2065 C CA . LEU A 1 253 ? -9.348 -5.195 10.866 1.00 98.56 253 LEU A CA 1
ATOM 2066 C C . LEU A 1 253 ? -8.166 -5.832 10.148 1.00 98.56 253 LEU A C 1
ATOM 2068 O O . LEU A 1 253 ? -8.118 -7.046 9.975 1.00 98.56 253 LEU A O 1
ATOM 2072 N N . VAL A 1 254 ? -7.215 -5.010 9.719 1.00 98.69 254 VAL A N 1
ATOM 2073 C CA . VAL A 1 254 ? -6.066 -5.448 8.927 1.00 98.69 254 VAL A CA 1
ATOM 2074 C C . VAL A 1 254 ? -4.764 -5.064 9.614 1.00 98.69 254 VAL A C 1
ATOM 2076 O O . VAL A 1 254 ? -4.610 -3.921 10.043 1.00 98.69 254 VAL A O 1
ATOM 2079 N N . GLY A 1 255 ? -3.811 -5.992 9.678 1.00 98.56 255 GLY A N 1
ATOM 2080 C CA . GLY A 1 255 ? -2.437 -5.694 10.079 1.00 98.56 255 GLY A CA 1
ATOM 2081 C C . GLY A 1 255 ? -1.723 -4.869 9.013 1.00 98.56 255 GLY A C 1
ATOM 2082 O O . GLY A 1 255 ? -1.537 -5.343 7.892 1.00 98.56 255 GLY A O 1
ATOM 2083 N N . ILE A 1 256 ? -1.332 -3.641 9.355 1.00 98.31 256 ILE A N 1
ATOM 2084 C CA . ILE A 1 256 ? -0.600 -2.735 8.449 1.00 98.31 256 ILE A CA 1
ATOM 2085 C C . ILE A 1 256 ? 0.837 -2.478 8.906 1.00 98.31 256 ILE A C 1
ATOM 2087 O O . ILE A 1 256 ? 1.619 -1.876 8.179 1.00 98.31 256 ILE A O 1
ATOM 2091 N N . ASP A 1 257 ? 1.195 -2.917 10.109 1.00 95.25 257 ASP A N 1
ATOM 2092 C CA . ASP A 1 257 ? 2.576 -2.877 10.568 1.00 95.25 257 ASP A CA 1
ATOM 2093 C C . ASP A 1 257 ? 3.394 -4.000 9.910 1.00 95.25 257 ASP A C 1
ATOM 2095 O O . ASP A 1 257 ? 2.873 -5.048 9.528 1.00 95.25 257 ASP A O 1
ATOM 2099 N N . SER A 1 258 ? 4.698 -3.772 9.792 1.00 90.44 258 SER A N 1
ATOM 2100 C CA . SER A 1 258 ? 5.682 -4.747 9.325 1.00 90.44 258 SER A CA 1
ATOM 2101 C C . SER A 1 258 ? 5.973 -5.849 10.344 1.00 90.44 258 SER A C 1
ATOM 2103 O O . SER A 1 258 ? 6.554 -6.871 9.983 1.00 90.44 258 SER A O 1
ATOM 2105 N N . VAL A 1 259 ? 5.575 -5.668 11.606 1.00 88.31 259 VAL A N 1
ATOM 2106 C CA . VAL A 1 259 ? 5.742 -6.647 12.688 1.00 88.31 259 VAL A CA 1
ATOM 2107 C C . VAL A 1 259 ? 4.397 -7.066 13.270 1.00 88.31 259 VAL A C 1
ATOM 2109 O O . VAL A 1 259 ? 3.444 -6.289 13.293 1.00 88.31 259 VAL A O 1
ATOM 2112 N N . SER A 1 260 ? 4.328 -8.292 13.792 1.00 91.12 260 SER A N 1
ATOM 2113 C CA . SER A 1 260 ? 3.142 -8.753 14.513 1.00 91.12 260 SER A CA 1
ATOM 2114 C C . SER A 1 260 ? 2.926 -7.941 15.793 1.00 91.12 260 SER A C 1
ATOM 2116 O O . SER A 1 260 ? 3.872 -7.673 16.538 1.00 91.12 260 SER A O 1
ATOM 2118 N N . ARG A 1 261 ? 1.672 -7.583 16.079 1.00 88.75 261 ARG A N 1
ATOM 2119 C CA . ARG A 1 261 ? 1.276 -6.799 17.257 1.00 88.75 261 ARG A CA 1
ATOM 2120 C C . ARG A 1 261 ? 0.223 -7.544 18.067 1.00 88.75 261 ARG A C 1
ATOM 2122 O O . ARG A 1 261 ? -0.695 -8.130 17.500 1.00 88.75 261 ARG A O 1
ATOM 2129 N N . SER A 1 262 ? 0.325 -7.486 19.392 1.00 94.75 262 SER A N 1
ATOM 2130 C CA . SER A 1 262 ? -0.810 -7.798 20.265 1.00 94.75 262 SER A CA 1
ATOM 2131 C C . SER A 1 262 ? -1.769 -6.617 20.235 1.00 94.75 262 SER A C 1
ATOM 2133 O O . SER A 1 262 ? -1.363 -5.494 20.529 1.00 94.75 262 SER A O 1
ATOM 2135 N N . VAL A 1 263 ? -3.016 -6.869 19.855 1.00 95.69 263 VAL A N 1
ATOM 2136 C CA . VAL A 1 263 ? -4.027 -5.840 19.626 1.00 95.69 263 VAL A CA 1
ATOM 2137 C C . VAL A 1 263 ? -5.269 -6.163 20.434 1.00 95.69 263 VAL A C 1
ATOM 2139 O O . VAL A 1 263 ? -5.732 -7.305 20.455 1.00 95.69 263 VAL A O 1
ATOM 2142 N N . TYR A 1 264 ? -5.825 -5.132 21.063 1.00 97.25 264 TYR A N 1
ATOM 2143 C CA . TYR A 1 264 ? -7.212 -5.147 21.499 1.00 97.25 264 TYR A CA 1
ATOM 2144 C C . TYR A 1 264 ? -8.064 -4.279 20.573 1.00 97.25 264 TYR A C 1
ATOM 2146 O O . TYR A 1 264 ? -7.588 -3.266 20.060 1.00 97.25 264 TYR A O 1
ATOM 2154 N N . LEU A 1 265 ? -9.333 -4.644 20.419 1.00 98.06 265 LEU A N 1
ATOM 2155 C CA . LEU A 1 265 ? -10.367 -3.837 19.777 1.00 98.06 265 LEU A CA 1
ATOM 2156 C C . LEU A 1 265 ? -11.600 -3.833 20.676 1.00 98.06 265 LEU A C 1
ATOM 2158 O O . LEU A 1 265 ? -12.078 -4.897 21.058 1.00 98.06 265 LEU A O 1
ATOM 2162 N N . THR A 1 266 ? -12.125 -2.652 20.987 1.00 97.50 266 THR A N 1
ATOM 2163 C CA . THR A 1 266 ? -13.413 -2.481 21.665 1.00 97.50 266 THR A CA 1
ATOM 2164 C C . THR A 1 266 ? -14.364 -1.707 20.764 1.00 97.50 266 THR A C 1
ATOM 2166 O O . THR A 1 266 ? -14.052 -0.580 20.376 1.00 97.50 266 THR A O 1
ATOM 2169 N N . CYS A 1 267 ? -15.519 -2.296 20.467 1.00 95.31 267 CYS A N 1
ATOM 2170 C CA . CYS A 1 267 ? -16.603 -1.724 19.663 1.00 95.31 267 CYS A CA 1
ATOM 2171 C C . CYS A 1 267 ? -17.936 -2.373 20.064 1.00 95.31 267 CYS A C 1
ATOM 2173 O O . CYS A 1 267 ? -17.942 -3.521 20.500 1.00 95.31 267 CYS A O 1
ATOM 2175 N N . ASP A 1 268 ? -19.058 -1.655 19.960 1.00 89.62 268 ASP A N 1
ATOM 2176 C CA . ASP A 1 268 ? -20.407 -2.173 20.273 1.00 89.62 268 ASP A CA 1
ATOM 2177 C C . ASP A 1 268 ? -20.505 -2.927 21.617 1.00 89.62 268 ASP A C 1
ATOM 2179 O O . ASP A 1 268 ? -21.115 -3.990 21.728 1.00 89.62 268 ASP A O 1
ATOM 2183 N N . SER A 1 269 ? -19.843 -2.394 22.652 1.00 88.50 269 SER A N 1
ATOM 2184 C CA . SER A 1 269 ? -19.737 -3.003 23.993 1.00 88.50 269 SER A CA 1
ATOM 2185 C C . SER A 1 269 ? -19.061 -4.386 24.051 1.00 88.50 269 SER A C 1
ATOM 2187 O O . SER A 1 269 ? -19.051 -5.010 25.112 1.00 88.50 269 SER A O 1
ATOM 2189 N N . LYS A 1 270 ? -18.461 -4.857 22.954 1.00 93.38 270 LYS A N 1
ATOM 2190 C CA . LYS A 1 270 ? -17.630 -6.063 22.890 1.00 93.38 270 LYS A CA 1
ATOM 2191 C C . LYS A 1 270 ? -16.151 -5.688 22.892 1.00 93.38 270 LYS A C 1
ATOM 2193 O O . LYS A 1 270 ? -15.768 -4.637 22.380 1.00 93.38 270 LYS A O 1
ATOM 2198 N N . SER A 1 271 ? -15.320 -6.579 23.427 1.00 95.62 271 SER A N 1
ATOM 2199 C CA . SER A 1 271 ? -13.863 -6.448 23.394 1.00 95.62 271 SER A CA 1
ATOM 2200 C C . SER A 1 271 ? -13.219 -7.725 22.869 1.00 95.62 271 SER A C 1
ATOM 2202 O O . SER A 1 271 ? -13.547 -8.827 23.302 1.00 95.62 271 SER A O 1
ATOM 2204 N N . TYR A 1 272 ? -12.265 -7.554 21.966 1.00 96.19 272 TYR A N 1
ATOM 2205 C CA . TYR A 1 272 ? -11.504 -8.610 21.315 1.00 96.19 272 TYR A CA 1
ATOM 2206 C C . TYR A 1 272 ? -10.024 -8.411 21.625 1.00 96.19 272 TYR A C 1
ATOM 2208 O O . TYR A 1 272 ? -9.557 -7.276 21.640 1.00 96.19 272 TYR A O 1
ATOM 2216 N N . ASN A 1 273 ? -9.289 -9.498 21.851 1.00 96.00 273 ASN A N 1
ATOM 2217 C CA . ASN A 1 273 ? -7.839 -9.482 22.035 1.00 96.00 273 ASN A CA 1
ATOM 2218 C C . ASN A 1 273 ? -7.229 -10.585 21.177 1.00 96.00 273 ASN A C 1
ATOM 2220 O O . ASN A 1 273 ? -7.653 -11.736 21.271 1.00 96.00 273 ASN A O 1
ATOM 2224 N N . PHE A 1 274 ? -6.259 -10.242 20.339 1.00 95.50 274 PHE A N 1
ATOM 2225 C CA . PHE A 1 274 ? -5.623 -11.181 19.420 1.00 95.50 274 PHE A CA 1
ATOM 2226 C C . PHE A 1 274 ? -4.272 -10.637 18.951 1.00 95.50 274 PHE A C 1
ATOM 2228 O O . PHE A 1 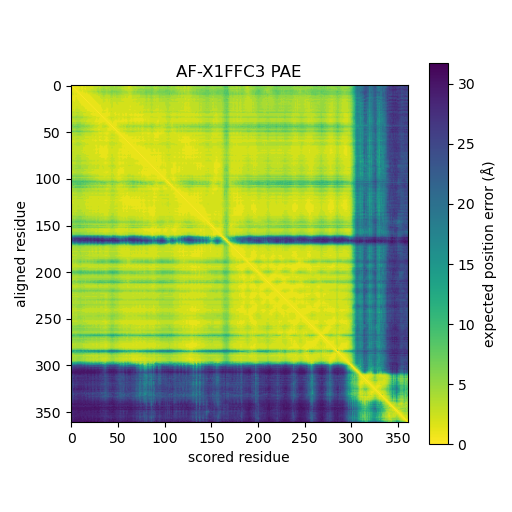274 ? -3.944 -9.466 19.139 1.00 95.50 274 PHE A O 1
ATOM 2235 N N . THR A 1 275 ? -3.464 -11.498 18.342 1.00 96.44 275 THR A N 1
ATOM 2236 C CA . THR A 1 275 ? -2.244 -11.075 17.656 1.00 96.44 275 THR A CA 1
ATOM 2237 C C . THR A 1 275 ? -2.559 -10.867 16.185 1.00 96.44 275 THR A C 1
ATOM 2239 O O . THR A 1 275 ? -3.092 -11.761 15.533 1.00 96.44 275 THR A O 1
ATOM 2242 N N . VAL A 1 276 ? -2.219 -9.695 15.658 1.00 95.94 276 VAL A N 1
ATOM 2243 C CA . VAL A 1 276 ? -2.327 -9.391 14.232 1.00 95.94 276 VAL A CA 1
ATOM 2244 C C . VAL A 1 276 ? -0.940 -9.422 13.606 1.00 95.94 276 VAL A C 1
ATOM 2246 O O . VAL A 1 276 ? -0.026 -8.741 14.070 1.00 95.94 276 VAL A O 1
ATOM 2249 N N . SER A 1 277 ? -0.774 -10.231 12.565 1.00 97.12 277 SER A N 1
ATOM 2250 C CA . SER A 1 277 ? 0.434 -10.263 11.740 1.00 97.12 277 SER A CA 1
ATOM 2251 C C . SER A 1 277 ? 0.300 -9.325 10.534 1.00 97.12 277 SER A C 1
ATOM 2253 O O . SER A 1 277 ? -0.823 -8.942 10.177 1.00 97.12 277 SER A O 1
ATOM 2255 N N . PRO A 1 278 ? 1.416 -8.937 9.887 1.00 97.44 278 PRO A N 1
ATOM 2256 C CA . PRO A 1 278 ? 1.373 -8.128 8.672 1.00 97.44 278 PRO A CA 1
ATOM 2257 C C . PRO A 1 278 ? 0.413 -8.729 7.641 1.00 97.44 278 PRO A C 1
ATOM 2259 O O . PRO A 1 278 ? 0.389 -9.944 7.446 1.00 97.44 278 PRO A O 1
ATOM 2262 N N . ASN A 1 279 ? -0.402 -7.884 7.008 1.00 98.38 279 ASN A N 1
ATOM 2263 C CA . ASN A 1 279 ? -1.363 -8.254 5.963 1.00 98.38 279 ASN A CA 1
ATOM 2264 C C . ASN A 1 279 ? -2.442 -9.283 6.364 1.00 98.38 279 ASN A C 1
ATOM 2266 O O . ASN A 1 279 ? -3.194 -9.765 5.511 1.00 98.38 279 ASN A O 1
ATOM 2270 N N . THR A 1 280 ? -2.555 -9.608 7.652 1.00 98.62 280 THR A N 1
ATOM 2271 C CA . THR A 1 280 ? -3.607 -10.487 8.172 1.00 98.62 280 THR A CA 1
ATOM 2272 C C . THR A 1 280 ? -4.896 -9.698 8.342 1.00 98.62 280 THR A C 1
ATOM 2274 O O . THR A 1 280 ? -4.882 -8.596 8.894 1.00 98.62 280 THR A O 1
ATOM 2277 N N . VAL A 1 281 ? -6.009 -10.254 7.869 1.00 98.56 281 VAL A N 1
ATOM 2278 C CA . VAL A 1 281 ? -7.343 -9.656 7.951 1.00 98.56 281 VAL A CA 1
ATOM 2279 C C . VAL A 1 281 ? -8.204 -10.462 8.907 1.00 98.56 281 VAL A C 1
ATOM 2281 O O . VAL A 1 281 ? -8.411 -11.661 8.708 1.00 98.56 281 VAL A O 1
ATOM 2284 N N . PHE A 1 282 ? -8.754 -9.774 9.899 1.00 98.44 282 PHE A N 1
ATOM 2285 C CA . PHE A 1 282 ? -9.745 -10.294 10.825 1.00 98.44 282 PHE A CA 1
ATOM 2286 C C . PHE A 1 282 ? -11.144 -9.820 10.447 1.00 98.44 282 PHE A C 1
ATOM 2288 O O . PHE A 1 282 ? -11.318 -8.652 10.102 1.00 98.44 282 PHE A O 1
ATOM 2295 N N . GLY A 1 283 ? -12.125 -10.715 10.549 1.00 97.25 283 GLY A N 1
ATOM 2296 C CA . GLY A 1 283 ? -13.550 -10.393 10.550 1.00 97.25 283 GLY A CA 1
ATOM 2297 C C . GLY A 1 283 ? -14.146 -10.534 11.952 1.00 97.25 283 GLY A C 1
ATOM 2298 O O . GLY A 1 283 ? -13.630 -11.296 12.776 1.00 97.25 283 GLY A O 1
ATOM 2299 N N . PHE A 1 284 ? -15.239 -9.814 12.213 1.00 89.75 284 PHE A N 1
ATOM 2300 C CA . PHE A 1 284 ? -15.894 -9.773 13.524 1.00 89.75 284 PHE A CA 1
ATOM 2301 C C . PHE A 1 284 ? -17.368 -10.169 13.400 1.00 89.75 284 PHE A C 1
ATOM 2303 O O . PHE A 1 284 ? -18.175 -9.437 12.833 1.00 89.75 284 PHE A O 1
ATOM 2310 N N . GLN A 1 285 ? -17.706 -11.349 13.920 1.00 80.19 285 GLN A N 1
ATOM 2311 C CA . GLN A 1 285 ? -19.090 -11.780 14.144 1.00 80.19 285 GLN A CA 1
ATOM 2312 C C . GLN A 1 285 ? -19.294 -11.947 15.659 1.00 80.19 285 GLN A C 1
ATOM 2314 O O . GLN A 1 285 ? -19.423 -10.957 16.388 1.00 80.19 285 GLN A O 1
ATOM 2319 N N . ASP A 1 286 ? -19.238 -13.182 16.158 1.00 81.19 286 ASP A N 1
ATOM 2320 C CA . ASP A 1 286 ? -19.248 -13.470 17.596 1.00 81.19 286 ASP A CA 1
ATOM 2321 C C . ASP A 1 286 ? -17.845 -13.384 18.207 1.00 81.19 286 ASP A C 1
ATOM 2323 O O . ASP A 1 286 ? -17.671 -12.823 19.289 1.00 81.19 286 ASP A O 1
ATOM 2327 N N . GLU A 1 287 ? -16.838 -13.841 17.465 1.00 88.75 287 GLU A N 1
ATOM 2328 C CA . GLU A 1 287 ? -15.420 -13.785 17.816 1.00 88.75 287 GLU A CA 1
ATOM 2329 C C . GLU A 1 287 ? -14.592 -13.143 16.688 1.00 88.75 287 GLU A C 1
ATOM 2331 O O . GLU A 1 287 ? -15.081 -12.935 15.572 1.00 88.75 287 GLU A O 1
ATOM 2336 N N . ALA A 1 288 ? -13.339 -12.797 16.991 1.00 94.19 288 ALA A N 1
ATOM 2337 C CA . ALA A 1 288 ? -12.390 -12.311 15.996 1.00 94.19 288 ALA A CA 1
ATOM 2338 C C . ALA A 1 288 ? -11.771 -13.508 15.264 1.00 94.19 288 ALA A C 1
ATOM 2340 O O . ALA A 1 288 ? -11.101 -14.332 15.885 1.00 94.19 288 ALA A O 1
ATOM 2341 N N . THR A 1 289 ? -11.967 -13.595 13.948 1.00 96.56 289 THR A N 1
ATOM 2342 C CA . THR A 1 289 ? -11.466 -14.715 13.132 1.00 96.56 289 THR A CA 1
ATOM 2343 C C . THR A 1 289 ? -10.613 -14.219 11.981 1.00 96.56 289 THR A C 1
ATOM 2345 O O . THR A 1 289 ? -10.932 -13.210 11.355 1.00 96.56 289 THR A O 1
ATOM 2348 N N . VAL A 1 290 ? -9.529 -14.935 11.679 1.00 97.94 290 VAL A N 1
ATOM 2349 C CA . VAL A 1 290 ? -8.722 -14.665 10.486 1.00 97.94 290 VAL A CA 1
ATOM 2350 C C . VAL A 1 290 ? -9.514 -15.101 9.256 1.00 97.94 290 VAL A C 1
ATOM 2352 O O . VAL A 1 290 ? -9.846 -16.276 9.113 1.00 97.94 290 VAL A O 1
ATOM 2355 N N . ILE A 1 291 ? -9.806 -14.158 8.361 1.00 97.88 291 ILE A N 1
ATOM 2356 C CA . ILE A 1 291 ? -10.558 -14.417 7.121 1.00 97.88 291 ILE A CA 1
ATOM 2357 C C . ILE A 1 291 ? -9.682 -14.345 5.868 1.00 97.88 291 ILE A C 1
ATOM 2359 O O . ILE A 1 291 ? -10.074 -14.833 4.807 1.00 97.88 291 ILE A O 1
ATOM 2363 N N . ARG A 1 292 ? -8.498 -13.728 5.968 1.00 97.81 292 ARG A N 1
ATOM 2364 C CA . ARG A 1 292 ? -7.519 -13.672 4.880 1.00 97.81 292 ARG A CA 1
ATOM 2365 C C . ARG A 1 292 ? -6.120 -13.423 5.421 1.00 97.81 292 ARG A C 1
ATOM 2367 O O . ARG A 1 292 ? -5.929 -12.562 6.273 1.00 97.81 292 ARG A O 1
ATOM 2374 N N . GLU A 1 293 ? -5.146 -14.096 4.826 1.00 97.50 293 GLU A N 1
ATOM 2375 C CA . GLU A 1 293 ? -3.724 -13.862 5.054 1.00 97.50 293 GLU A CA 1
ATOM 2376 C C . GLU A 1 293 ? -3.028 -13.676 3.712 1.00 97.50 293 GLU A C 1
ATOM 2378 O O . GLU A 1 293 ? -3.277 -14.413 2.753 1.00 97.50 293 GLU A O 1
ATOM 2383 N N . VAL A 1 294 ? -2.165 -12.670 3.641 1.00 98.12 294 VAL A N 1
ATOM 2384 C CA . VAL A 1 294 ? -1.303 -12.428 2.487 1.00 98.12 294 VAL A CA 1
ATOM 2385 C C . VAL A 1 294 ? 0.143 -12.484 2.977 1.00 98.12 294 VAL A C 1
ATOM 2387 O O . VAL A 1 294 ? 0.440 -11.899 4.019 1.00 98.12 294 VAL A O 1
ATOM 2390 N N . PRO A 1 295 ? 1.049 -13.188 2.274 1.00 95.00 295 PRO A N 1
ATOM 2391 C CA . PRO A 1 295 ? 2.442 -13.273 2.684 1.00 95.00 295 PRO A CA 1
ATOM 2392 C C . PRO A 1 295 ? 3.070 -11.888 2.808 1.00 95.00 295 PRO A C 1
ATOM 2394 O O . PRO A 1 295 ? 2.867 -11.029 1.952 1.00 95.00 295 PRO A O 1
ATOM 2397 N N . PHE A 1 296 ? 3.878 -11.713 3.843 1.00 92.69 296 PHE A N 1
ATOM 2398 C CA . PHE A 1 296 ? 4.734 -10.553 4.013 1.00 92.69 296 PHE A CA 1
ATOM 2399 C C . PHE A 1 296 ? 6.185 -11.019 3.987 1.00 92.69 296 PHE A C 1
ATOM 2401 O O . PHE A 1 296 ? 6.537 -12.008 4.635 1.00 92.69 296 PHE A O 1
ATOM 2408 N N . ASP A 1 297 ? 7.014 -10.328 3.214 1.00 86.00 297 ASP A N 1
ATOM 2409 C CA . ASP A 1 297 ? 8.445 -10.593 3.135 1.00 86.00 297 ASP A CA 1
ATOM 2410 C C . ASP A 1 297 ? 9.216 -9.337 3.533 1.00 86.00 297 ASP A C 1
ATOM 2412 O O . ASP A 1 297 ? 8.741 -8.214 3.351 1.00 86.00 297 ASP A O 1
ATOM 2416 N N . TYR A 1 298 ? 10.419 -9.524 4.064 1.00 77.94 298 TYR A N 1
ATOM 2417 C CA . TYR A 1 298 ? 11.295 -8.405 4.362 1.00 77.94 298 TYR A CA 1
ATOM 2418 C C . TYR A 1 298 ? 12.213 -8.150 3.171 1.00 77.94 298 TYR A C 1
ATOM 2420 O O . TYR A 1 298 ? 12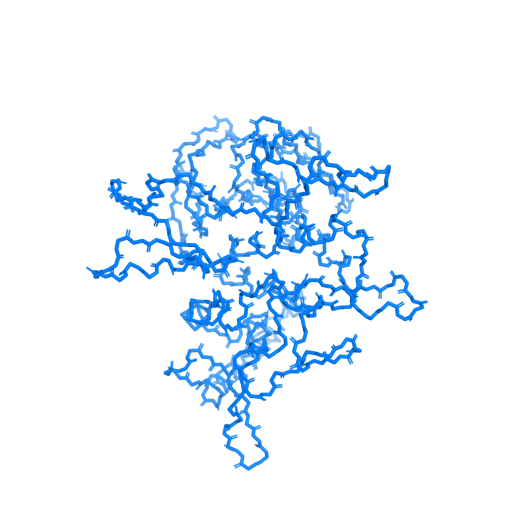.804 -9.087 2.629 1.00 77.94 298 TYR A O 1
ATOM 2428 N N . PRO A 1 299 ? 12.415 -6.879 2.793 1.00 69.50 299 PRO A N 1
ATOM 2429 C CA . PRO A 1 299 ? 13.325 -6.558 1.706 1.00 69.50 299 PRO A CA 1
ATOM 2430 C C . PRO A 1 299 ? 14.781 -6.913 2.027 1.00 69.50 299 PRO A C 1
ATOM 2432 O O . PRO A 1 299 ? 15.596 -7.153 1.142 1.00 69.50 299 PRO A O 1
ATOM 2435 N N . PHE A 1 300 ? 15.114 -7.010 3.312 1.00 62.59 300 PHE A N 1
ATOM 2436 C CA . PHE A 1 300 ? 16.392 -7.515 3.781 1.00 62.59 300 PHE A CA 1
ATOM 2437 C C . PHE A 1 300 ? 16.201 -8.957 4.232 1.00 62.59 300 PHE A C 1
ATOM 2439 O O . PHE A 1 300 ? 15.983 -9.234 5.411 1.00 62.59 300 PHE A O 1
ATOM 2446 N N . LYS A 1 301 ? 16.290 -9.900 3.295 1.00 51.28 301 LYS A N 1
ATOM 2447 C CA . LYS A 1 301 ? 16.552 -11.280 3.692 1.00 51.28 301 LYS A CA 1
ATOM 2448 C C . LYS A 1 301 ? 17.971 -11.323 4.210 1.00 51.28 301 LYS A C 1
ATOM 2450 O O . LYS A 1 301 ? 18.917 -11.196 3.436 1.00 51.28 301 LYS A O 1
ATOM 2455 N N . ILE A 1 302 ? 18.107 -11.497 5.521 1.00 43.47 302 ILE A N 1
ATOM 2456 C CA . ILE A 1 302 ? 19.348 -12.001 6.094 1.00 43.47 302 ILE A CA 1
ATOM 2457 C C . ILE A 1 302 ? 19.586 -13.318 5.365 1.00 43.47 302 ILE A C 1
ATOM 2459 O O . ILE A 1 302 ? 18.853 -14.286 5.574 1.00 43.47 302 ILE A O 1
ATOM 2463 N N . ALA A 1 303 ? 20.545 -13.338 4.442 1.00 41.62 303 ALA A N 1
ATOM 2464 C CA . ALA A 1 303 ? 21.083 -14.593 3.972 1.00 41.62 303 ALA A CA 1
ATOM 2465 C C . ALA A 1 303 ? 21.730 -15.220 5.207 1.00 41.62 303 ALA A C 1
ATOM 2467 O O . ALA A 1 303 ? 22.863 -14.901 5.553 1.00 41.62 303 ALA A O 1
ATOM 2468 N N . LEU A 1 304 ? 20.970 -16.053 5.919 1.00 43.38 304 LEU A N 1
ATOM 2469 C CA . LEU A 1 304 ? 21.526 -17.035 6.829 1.00 43.38 304 LEU A CA 1
ATOM 2470 C C . LEU A 1 304 ? 22.245 -18.031 5.930 1.00 43.38 304 LEU A C 1
ATOM 2472 O O . LEU A 1 304 ? 21.715 -19.084 5.583 1.00 43.38 304 LEU A O 1
ATOM 2476 N N . ASP A 1 305 ? 23.424 -17.647 5.462 1.00 41.53 305 ASP A N 1
ATOM 2477 C CA . ASP A 1 305 ? 24.368 -18.624 4.985 1.00 41.53 305 ASP A CA 1
ATOM 2478 C C . ASP A 1 305 ? 24.613 -19.557 6.172 1.00 41.53 305 ASP A C 1
ATOM 2480 O O . ASP A 1 305 ? 25.114 -19.141 7.217 1.00 41.53 305 ASP A O 1
ATOM 2484 N N . SER A 1 306 ? 24.221 -20.822 6.031 1.00 46.75 306 SER A N 1
ATOM 2485 C CA . SER A 1 306 ? 24.466 -21.865 7.028 1.00 46.75 306 SER A CA 1
ATOM 2486 C C . SER A 1 306 ? 25.954 -22.026 7.376 1.00 46.75 306 SER A C 1
ATOM 2488 O O . SER A 1 306 ? 26.282 -22.770 8.296 1.00 46.75 306 SER A O 1
ATOM 2490 N N . THR A 1 307 ? 26.849 -21.341 6.656 1.00 49.94 307 THR A N 1
ATOM 2491 C CA . THR A 1 307 ? 28.289 -21.292 6.908 1.00 49.94 307 THR A CA 1
ATOM 2492 C C . THR A 1 307 ? 28.812 -19.949 7.443 1.00 49.94 307 THR A C 1
ATOM 2494 O O . THR A 1 307 ? 29.952 -19.913 7.904 1.00 49.94 307 THR A O 1
ATOM 2497 N N . THR A 1 308 ? 27.994 -18.883 7.510 1.00 51.69 308 THR A N 1
ATOM 2498 C CA . THR A 1 308 ? 28.423 -17.557 8.002 1.00 51.69 308 THR A CA 1
ATOM 2499 C C . THR A 1 308 ? 27.503 -17.029 9.124 1.00 51.69 308 THR A C 1
ATOM 2501 O O . THR A 1 308 ? 26.371 -16.629 8.859 1.00 51.69 308 THR A O 1
ATOM 2504 N N . PRO A 1 309 ? 27.953 -16.971 10.397 1.00 58.59 309 PRO A N 1
ATOM 2505 C CA . PRO A 1 309 ? 27.125 -16.584 11.547 1.00 58.59 309 PRO A CA 1
ATOM 2506 C C . PRO A 1 309 ? 27.009 -15.055 11.713 1.00 58.59 309 PRO A C 1
ATOM 2508 O O . PRO A 1 309 ? 27.218 -14.522 12.808 1.00 58.59 309 PRO A O 1
ATOM 2511 N N . GLY A 1 310 ? 26.708 -14.327 10.633 1.00 71.44 310 GLY A N 1
ATOM 2512 C CA . GLY A 1 310 ? 26.701 -12.866 10.655 1.00 71.44 310 GLY A CA 1
ATOM 2513 C C . GLY A 1 310 ? 25.691 -12.203 9.720 1.00 71.44 310 GLY A C 1
ATOM 2514 O O . GLY A 1 310 ? 25.380 -12.707 8.649 1.00 71.44 310 GLY A O 1
ATOM 2515 N N . LEU A 1 311 ? 25.192 -11.044 10.144 1.00 76.94 311 LEU A N 1
ATOM 2516 C CA . LEU A 1 311 ? 24.396 -10.104 9.368 1.00 76.94 311 LEU A CA 1
ATOM 2517 C C . LEU A 1 311 ? 25.320 -9.015 8.824 1.00 76.94 311 LEU A C 1
ATOM 2519 O O . LEU A 1 311 ? 25.824 -8.205 9.598 1.00 76.94 311 LEU A O 1
ATOM 2523 N N . THR A 1 312 ? 25.535 -8.981 7.511 1.00 78.62 312 THR A N 1
ATOM 2524 C CA . THR A 1 312 ? 26.258 -7.880 6.860 1.00 78.62 312 THR A CA 1
ATOM 2525 C C . THR A 1 312 ? 25.302 -6.728 6.570 1.00 78.62 312 THR A C 1
ATOM 2527 O O . THR A 1 312 ? 24.319 -6.895 5.849 1.00 78.62 312 THR A O 1
ATOM 2530 N N . ASP A 1 313 ? 25.581 -5.558 7.135 1.00 72.81 313 ASP A N 1
ATOM 2531 C CA . ASP A 1 313 ? 24.829 -4.335 6.885 1.00 72.81 313 ASP A CA 1
ATOM 2532 C C . ASP A 1 313 ? 25.232 -3.749 5.520 1.00 72.81 313 ASP A C 1
ATOM 2534 O O . ASP A 1 313 ? 26.401 -3.430 5.301 1.00 72.81 313 ASP A O 1
ATOM 2538 N N . PRO A 1 314 ? 24.295 -3.613 4.565 1.00 64.25 314 PRO A N 1
ATOM 2539 C CA . PRO A 1 314 ? 24.614 -3.135 3.223 1.00 64.25 314 PRO A CA 1
ATOM 2540 C C . PRO A 1 314 ? 24.970 -1.642 3.176 1.00 64.25 314 PRO A C 1
ATOM 2542 O O . PRO A 1 314 ? 25.419 -1.173 2.134 1.00 64.25 314 PRO A O 1
ATOM 2545 N N . ARG A 1 315 ? 24.741 -0.885 4.259 1.00 75.81 315 ARG A N 1
ATOM 2546 C CA . ARG A 1 315 ? 25.022 0.557 4.315 1.00 75.81 315 ARG A CA 1
ATOM 2547 C C . ARG A 1 315 ? 26.506 0.857 4.523 1.00 75.81 315 ARG A C 1
ATOM 2549 O O . ARG A 1 315 ? 26.976 1.879 4.037 1.00 75.81 315 ARG A O 1
ATOM 2556 N N . ASP A 1 316 ? 27.221 -0.006 5.242 1.00 72.75 316 ASP A N 1
ATOM 2557 C CA . ASP A 1 316 ? 28.629 0.186 5.624 1.00 72.75 316 ASP A CA 1
ATOM 2558 C C . ASP A 1 316 ? 29.517 -1.054 5.400 1.00 72.75 316 ASP A C 1
ATOM 2560 O O . ASP A 1 316 ? 30.735 -0.969 5.532 1.00 72.75 316 ASP A O 1
ATOM 2564 N N . GLY A 1 317 ? 28.939 -2.207 5.051 1.00 75.69 317 GLY A N 1
ATOM 2565 C CA . GLY A 1 317 ? 29.658 -3.470 4.878 1.00 75.69 317 GLY A CA 1
ATOM 2566 C C . GLY A 1 317 ? 30.049 -4.161 6.189 1.00 75.69 317 GLY A C 1
ATOM 2567 O O . GLY A 1 317 ? 30.691 -5.214 6.154 1.00 75.69 317 GLY A O 1
ATOM 2568 N N . ASN A 1 318 ? 29.662 -3.621 7.350 1.00 78.62 318 ASN A N 1
ATOM 2569 C CA . ASN A 1 318 ? 29.967 -4.232 8.638 1.00 78.62 318 ASN A CA 1
ATOM 2570 C C . ASN A 1 318 ? 29.193 -5.537 8.807 1.00 78.62 318 ASN A C 1
ATOM 2572 O O . ASN A 1 318 ? 27.985 -5.596 8.595 1.00 78.62 318 ASN A O 1
ATOM 2576 N N . THR A 1 319 ? 29.884 -6.586 9.253 1.00 80.69 319 THR A N 1
ATOM 2577 C CA . THR A 1 319 ? 29.245 -7.859 9.600 1.00 80.69 319 THR A CA 1
ATOM 2578 C C . THR A 1 319 ? 29.077 -7.961 11.113 1.00 80.69 319 THR A C 1
ATOM 2580 O O . THR A 1 319 ? 30.044 -7.872 11.871 1.00 80.69 319 THR A O 1
ATOM 2583 N N . TYR A 1 320 ? 27.832 -8.123 11.546 1.00 82.12 320 TYR A N 1
ATOM 2584 C CA . TYR A 1 320 ? 27.415 -8.238 12.938 1.00 82.12 320 TYR A CA 1
ATOM 2585 C C . TYR A 1 320 ? 27.137 -9.689 13.265 1.00 82.12 320 TYR A C 1
ATOM 2587 O O . TYR A 1 320 ? 26.440 -10.361 12.507 1.00 82.12 320 TYR A O 1
ATOM 2595 N N . ARG A 1 321 ? 27.620 -10.184 14.404 1.00 83.12 321 ARG A N 1
ATOM 2596 C CA . ARG A 1 321 ? 27.208 -11.518 14.853 1.00 83.12 321 ARG A CA 1
ATOM 2597 C C . ARG A 1 321 ? 25.706 -11.538 15.099 1.00 83.12 321 ARG A C 1
ATOM 2599 O O . ARG A 1 321 ? 25.131 -10.554 15.562 1.00 83.12 321 ARG A O 1
ATOM 2606 N N . ILE A 1 322 ? 25.084 -12.674 14.823 1.00 80.62 322 ILE A N 1
ATOM 2607 C CA . ILE A 1 322 ? 23.658 -12.890 15.062 1.00 80.62 322 ILE A CA 1
ATOM 2608 C C . ILE A 1 322 ? 23.426 -14.090 15.977 1.00 80.62 322 ILE A C 1
ATOM 2610 O O . ILE A 1 322 ? 24.237 -15.011 16.033 1.00 80.62 322 ILE A O 1
ATOM 2614 N N . VAL A 1 323 ? 22.306 -14.080 16.693 1.00 72.69 323 VAL A N 1
ATOM 2615 C CA . VAL A 1 323 ? 21.847 -15.177 17.547 1.00 72.69 323 VAL A CA 1
ATOM 2616 C C . VAL A 1 323 ? 20.388 -15.495 17.234 1.00 72.69 323 VAL A C 1
ATOM 2618 O O . VAL A 1 323 ? 19.560 -14.593 17.117 1.00 72.69 323 VAL A O 1
ATOM 2621 N N . LYS A 1 324 ? 20.058 -16.783 17.088 1.00 68.31 324 LYS A N 1
ATOM 2622 C CA . LYS A 1 324 ? 18.664 -17.233 16.982 1.00 68.31 324 LYS A CA 1
ATOM 2623 C C . LYS A 1 324 ? 18.100 -17.431 18.393 1.00 68.31 324 LYS A C 1
ATOM 2625 O O . LYS A 1 324 ? 18.652 -18.212 19.164 1.00 68.31 324 LYS A O 1
ATOM 2630 N N . ILE A 1 325 ? 17.018 -16.729 18.725 1.00 62.75 325 ILE A N 1
ATOM 2631 C CA . ILE A 1 325 ? 16.284 -16.854 19.993 1.00 62.75 325 ILE A CA 1
ATOM 2632 C C . ILE A 1 325 ? 14.821 -17.153 19.650 1.00 62.75 325 ILE A C 1
ATOM 2634 O O . ILE A 1 325 ? 14.116 -16.305 19.100 1.00 62.75 325 ILE A O 1
ATOM 2638 N N . GLY A 1 326 ? 14.365 -18.374 19.946 1.00 72.31 326 GLY A N 1
ATOM 2639 C CA . GLY A 1 326 ? 13.075 -18.866 19.452 1.00 72.31 326 GLY A CA 1
ATOM 2640 C C . GLY A 1 326 ? 13.066 -18.904 17.923 1.00 72.31 326 GLY A C 1
ATOM 2641 O O . GLY A 1 326 ? 14.015 -19.401 17.324 1.00 72.31 326 GLY A O 1
ATOM 2642 N N . GLU A 1 327 ? 12.041 -18.332 17.291 1.00 64.62 327 GLU A N 1
ATOM 2643 C CA . GLU A 1 327 ? 11.971 -18.190 15.826 1.00 64.62 327 GLU A CA 1
ATOM 2644 C C . GLU A 1 327 ? 12.570 -16.883 15.286 1.00 64.62 327 GLU A C 1
ATOM 2646 O O . GLU A 1 327 ? 12.571 -16.655 14.078 1.00 64.62 327 GLU A O 1
ATOM 2651 N N . GLN A 1 328 ? 13.109 -16.023 16.153 1.00 51.41 328 GLN A N 1
ATOM 2652 C CA . GLN A 1 328 ? 13.661 -14.728 15.757 1.00 51.41 328 GLN A CA 1
ATOM 2653 C C . GLN A 1 328 ? 15.187 -14.763 15.686 1.00 51.41 328 GLN A C 1
ATOM 2655 O O . GLN A 1 328 ? 15.848 -15.486 16.433 1.00 51.41 328 GLN A O 1
ATOM 2660 N N . VAL A 1 329 ? 15.751 -13.938 14.806 1.00 71.44 329 VAL A N 1
ATOM 2661 C CA . VAL A 1 329 ? 17.194 -13.714 14.685 1.00 71.44 329 VAL A CA 1
ATOM 2662 C C . VAL A 1 329 ? 17.503 -12.306 15.176 1.00 71.44 329 VAL A C 1
ATOM 2664 O O . VAL A 1 329 ? 16.939 -11.334 14.683 1.00 71.44 329 VAL A O 1
ATOM 2667 N N . TRP A 1 330 ? 18.406 -12.206 16.143 1.00 72.00 330 TRP A N 1
ATOM 2668 C CA . TRP A 1 330 ? 18.837 -10.964 16.777 1.00 72.00 330 TRP A CA 1
ATOM 2669 C C . TRP A 1 330 ? 20.286 -10.665 16.417 1.00 72.00 330 TRP A C 1
ATOM 2671 O O . TRP A 1 330 ? 21.073 -11.593 16.237 1.00 72.00 330 TRP A O 1
ATOM 2681 N N . MET A 1 331 ? 20.674 -9.389 16.379 1.00 79.69 331 MET A N 1
ATOM 2682 C CA . MET A 1 331 ? 22.093 -9.038 16.453 1.00 79.69 331 MET A CA 1
ATOM 2683 C C . MET A 1 331 ? 22.613 -9.399 17.850 1.00 79.69 331 MET A C 1
ATOM 2685 O O . MET A 1 331 ? 22.033 -9.011 18.860 1.00 79.69 331 MET A O 1
ATOM 2689 N N . ALA A 1 332 ? 23.712 -10.144 17.910 1.00 80.88 332 ALA A N 1
ATOM 2690 C CA . ALA A 1 332 ? 24.421 -10.469 19.148 1.00 80.88 332 ALA A CA 1
ATOM 2691 C C . ALA A 1 332 ? 25.372 -9.339 19.589 1.00 80.88 332 ALA A C 1
ATOM 2693 O O . ALA A 1 332 ? 26.109 -9.482 20.564 1.00 80.88 332 ALA A O 1
ATOM 2694 N N . GLU A 1 333 ? 25.400 -8.236 18.840 1.00 77.19 333 GLU A N 1
ATOM 2695 C CA . GLU A 1 333 ? 26.291 -7.098 19.025 1.00 77.19 333 GLU A CA 1
ATOM 2696 C C . GLU A 1 333 ? 25.549 -5.801 18.710 1.00 77.19 333 GLU A C 1
ATOM 2698 O O . GLU A 1 333 ? 24.621 -5.791 17.903 1.00 77.19 333 GLU A O 1
ATOM 2703 N N . ASN A 1 334 ? 25.984 -4.696 19.316 1.00 83.06 334 ASN A N 1
ATOM 2704 C CA . ASN A 1 334 ? 25.426 -3.382 19.011 1.00 83.06 334 ASN A CA 1
ATOM 2705 C C . ASN A 1 334 ? 25.709 -2.994 17.553 1.00 83.06 334 ASN A C 1
ATOM 2707 O O . ASN A 1 334 ? 26.803 -3.247 17.039 1.00 83.06 334 ASN A O 1
ATOM 2711 N N . LEU A 1 335 ? 24.739 -2.325 16.923 1.00 80.50 335 LEU A N 1
ATOM 2712 C CA . LEU A 1 335 ? 24.898 -1.721 15.604 1.00 80.50 335 LEU A CA 1
ATOM 2713 C C . LEU A 1 335 ? 26.025 -0.676 15.652 1.00 80.50 335 LEU A C 1
ATOM 2715 O O . LEU A 1 335 ? 26.004 0.232 16.480 1.00 80.50 335 LEU A O 1
ATOM 2719 N N . ARG A 1 336 ? 27.000 -0.810 14.752 1.00 80.62 336 ARG A N 1
ATOM 2720 C CA . ARG A 1 336 ? 28.176 0.063 14.601 1.00 80.62 336 ARG A CA 1
ATOM 2721 C C . ARG A 1 336 ? 28.080 0.908 13.323 1.00 80.62 336 ARG A C 1
ATOM 2723 O O . ARG A 1 336 ? 29.096 1.346 12.797 1.00 80.62 336 ARG A O 1
ATOM 2730 N N . PHE A 1 337 ? 26.862 1.123 12.826 1.00 77.00 337 PHE A N 1
ATOM 2731 C CA . PHE A 1 337 ? 26.604 1.980 11.676 1.00 77.00 337 PHE A CA 1
ATOM 2732 C C . PHE A 1 337 ? 26.545 3.439 12.124 1.00 77.00 337 PHE A C 1
ATOM 2734 O O . PHE A 1 337 ? 25.687 3.814 12.926 1.00 77.00 337 PHE A O 1
ATOM 2741 N N . LEU A 1 338 ? 27.438 4.260 11.577 1.00 71.62 338 LEU A N 1
ATOM 2742 C CA . LEU A 1 338 ? 27.458 5.702 11.786 1.00 71.62 338 LEU A CA 1
ATOM 2743 C C . LEU A 1 338 ? 27.347 6.386 10.417 1.00 71.62 338 LEU A C 1
ATOM 2745 O O . LEU A 1 338 ? 28.297 6.323 9.640 1.00 71.62 338 LEU A O 1
ATOM 2749 N N . PRO A 1 339 ? 26.209 7.031 10.091 1.00 65.31 339 PRO A N 1
ATOM 2750 C CA . PRO A 1 339 ? 26.009 7.636 8.773 1.00 65.31 339 PRO A CA 1
ATOM 2751 C C . PRO A 1 339 ? 26.960 8.815 8.505 1.00 65.31 339 PRO A C 1
ATOM 2753 O O . PRO A 1 339 ? 27.266 9.107 7.354 1.00 65.31 339 PRO A O 1
ATOM 2756 N N . SER A 1 340 ? 27.442 9.478 9.561 1.00 71.25 340 SER A N 1
ATOM 2757 C CA . SER A 1 340 ? 28.521 10.472 9.521 1.00 71.25 340 SER A CA 1
ATOM 2758 C C . SER A 1 340 ? 29.058 10.709 10.935 1.00 71.25 340 SER A C 1
ATOM 2760 O O . SER A 1 340 ? 28.273 10.653 11.883 1.00 71.25 340 SER A O 1
ATOM 2762 N N . VAL A 1 341 ? 30.350 11.019 11.083 1.00 77.38 341 VAL A N 1
ATOM 2763 C CA . VAL A 1 341 ? 30.958 11.479 12.344 1.00 77.38 341 VAL A CA 1
ATOM 2764 C C . VAL A 1 341 ? 31.786 12.730 12.071 1.00 77.38 341 VAL A C 1
ATOM 2766 O O . VAL A 1 341 ? 32.506 12.796 11.078 1.00 77.38 341 VAL A O 1
ATOM 2769 N N . ALA A 1 342 ? 31.676 13.723 12.946 1.00 79.31 342 ALA A N 1
ATOM 2770 C CA . ALA A 1 342 ? 32.505 14.914 12.953 1.00 79.31 342 ALA A CA 1
ATOM 2771 C C . ALA A 1 342 ? 33.517 14.844 14.103 1.00 79.31 342 ALA A C 1
ATOM 2773 O O . ALA A 1 342 ? 33.162 14.503 15.231 1.00 79.31 342 ALA A O 1
ATOM 2774 N N . GLY A 1 343 ? 34.770 15.212 13.827 1.00 79.06 343 GLY A N 1
ATOM 2775 C CA . GLY A 1 343 ? 35.797 15.313 14.862 1.00 79.06 343 GLY A CA 1
ATOM 2776 C C . GLY A 1 343 ? 35.523 16.467 15.845 1.00 79.06 343 GLY A C 1
ATOM 2777 O O . GLY A 1 343 ? 34.865 17.445 15.477 1.00 79.06 343 GLY A O 1
ATOM 2778 N N . PRO A 1 344 ? 36.073 16.420 17.071 1.00 75.44 344 PRO A N 1
ATOM 2779 C CA . PRO A 1 344 ? 35.770 17.333 18.180 1.00 75.44 344 PRO A CA 1
ATOM 2780 C C . PRO A 1 344 ? 36.124 18.805 17.916 1.00 75.44 344 PRO A C 1
ATOM 2782 O O . PRO A 1 344 ? 35.619 19.689 18.601 1.00 75.44 344 PRO A O 1
ATOM 2785 N N . GLY A 1 345 ? 36.968 19.087 16.916 1.00 80.19 345 GLY A N 1
ATOM 2786 C CA . GLY A 1 345 ? 37.276 20.449 16.459 1.00 80.19 345 GLY A CA 1
ATOM 2787 C C . GLY A 1 345 ? 36.301 21.015 15.418 1.00 80.19 345 GLY A C 1
ATOM 2788 O O . GLY A 1 345 ? 36.407 22.184 15.052 1.00 80.19 345 GLY A O 1
ATOM 2789 N N . THR A 1 346 ? 35.366 20.206 14.921 1.00 80.75 346 THR A N 1
ATOM 2790 C CA . THR A 1 346 ? 34.428 20.589 13.860 1.00 80.75 346 THR A CA 1
ATOM 2791 C C . THR A 1 346 ? 33.150 21.117 14.490 1.00 80.75 346 THR A C 1
ATOM 2793 O O . THR A 1 346 ? 32.546 20.432 15.305 1.00 80.75 346 THR A O 1
ATOM 2796 N N . GLY A 1 347 ? 32.709 22.317 14.115 1.00 80.25 347 GLY A N 1
ATOM 2797 C CA . GLY A 1 347 ? 31.453 22.900 14.588 1.00 80.25 347 GLY A CA 1
ATOM 2798 C C . GLY A 1 347 ? 30.797 23.753 13.509 1.00 80.25 347 GLY A C 1
ATOM 2799 O O . GLY A 1 347 ? 31.474 24.343 12.671 1.00 80.25 347 GLY A O 1
ATOM 2800 N N . SER A 1 348 ? 29.467 23.809 13.503 1.00 79.12 348 SER A N 1
ATOM 2801 C CA . SER A 1 348 ? 28.695 24.678 12.613 1.00 79.12 348 SER A CA 1
ATOM 2802 C C . SER A 1 348 ? 27.476 25.212 13.350 1.00 79.12 348 SER A C 1
ATOM 2804 O O . SER A 1 348 ? 26.903 24.541 14.204 1.00 79.12 348 SER A O 1
ATOM 2806 N N . LYS A 1 349 ? 27.088 26.447 13.022 1.00 77.81 349 LYS A N 1
ATOM 2807 C CA . LYS A 1 349 ? 25.861 27.073 13.537 1.00 77.81 349 LYS A CA 1
ATOM 2808 C C . LYS A 1 349 ? 24.630 26.742 12.692 1.00 77.81 349 LYS A C 1
ATOM 2810 O O . LYS A 1 349 ? 23.522 27.075 13.091 1.00 77.81 349 LYS A O 1
ATOM 2815 N N . THR A 1 350 ? 24.830 26.144 11.521 1.00 77.44 350 THR A N 1
ATOM 2816 C CA . THR A 1 350 ? 23.782 25.932 10.511 1.00 77.44 350 THR A CA 1
ATOM 2817 C C . THR A 1 350 ? 23.718 24.498 9.999 1.00 77.44 350 THR A C 1
ATOM 2819 O O . THR A 1 350 ? 22.724 24.120 9.392 1.00 77.44 350 THR A O 1
ATOM 2822 N N . THR A 1 351 ? 24.760 23.700 10.227 1.00 72.00 351 THR A N 1
ATOM 2823 C CA . THR A 1 351 ? 24.871 22.325 9.732 1.00 72.00 351 THR A CA 1
ATOM 2824 C C . THR A 1 351 ? 24.958 21.387 10.932 1.00 72.00 351 THR A C 1
ATOM 2826 O O . THR A 1 351 ? 25.877 21.551 11.737 1.00 72.00 351 THR A O 1
ATOM 2829 N N . PRO A 1 352 ? 24.025 20.434 11.094 1.00 72.25 352 PRO A N 1
ATOM 2830 C CA . PRO A 1 352 ? 24.104 19.464 12.175 1.00 72.25 352 PRO A CA 1
ATOM 2831 C C . PRO A 1 352 ? 25.321 18.553 11.984 1.00 72.25 352 PRO A C 1
ATOM 2833 O O . PRO A 1 352 ? 25.585 18.072 10.883 1.00 72.25 352 PRO A O 1
ATOM 2836 N N . TYR A 1 353 ? 26.047 18.321 13.075 1.00 77.31 353 TYR A N 1
ATOM 2837 C CA . TYR A 1 353 ? 27.164 17.386 13.146 1.00 77.31 353 TYR A CA 1
ATOM 2838 C C . TYR A 1 353 ? 26.871 16.319 14.196 1.00 77.31 353 TYR A C 1
ATOM 2840 O O . TYR A 1 353 ? 26.269 16.599 15.234 1.00 77.31 353 TYR A O 1
ATOM 2848 N N . PHE A 1 354 ? 27.316 15.098 13.919 1.00 76.69 354 PHE A N 1
ATOM 2849 C CA . PHE A 1 354 ? 27.168 13.953 14.807 1.00 76.69 354 PHE A CA 1
ATOM 2850 C C . PHE A 1 354 ? 28.529 13.635 15.415 1.00 76.69 354 PHE A C 1
ATOM 2852 O O . PHE A 1 354 ? 29.504 13.471 14.688 1.00 76.69 354 PHE A O 1
ATOM 2859 N N . TYR A 1 355 ? 28.597 13.555 16.740 1.00 76.00 355 TYR A N 1
ATOM 2860 C CA . TYR A 1 355 ? 29.837 13.296 17.468 1.00 76.00 355 TYR A CA 1
ATOM 2861 C C . TYR A 1 355 ? 29.718 11.974 18.209 1.00 76.00 355 TYR A C 1
ATOM 2863 O O . TYR A 1 355 ? 28.670 11.672 18.785 1.00 76.00 355 TYR A O 1
ATOM 2871 N N . VAL A 1 356 ? 30.806 11.213 18.239 1.00 75.75 356 VAL A N 1
ATOM 2872 C CA . VAL A 1 356 ? 30.917 10.011 19.062 1.00 75.75 356 VAL A CA 1
ATOM 2873 C C . VAL A 1 356 ? 32.004 10.261 20.095 1.00 75.75 356 VAL A C 1
ATOM 2875 O O . VAL A 1 356 ? 33.133 10.611 19.762 1.00 75.75 356 VAL A O 1
ATOM 2878 N N . TYR A 1 357 ? 31.649 10.135 21.372 1.00 67.50 357 TYR A N 1
ATOM 2879 C CA . TYR A 1 357 ? 32.584 10.399 22.460 1.00 67.50 357 TYR A CA 1
ATOM 2880 C C . TYR A 1 357 ? 33.798 9.462 22.366 1.00 67.50 357 TYR A C 1
ATOM 2882 O O . TYR A 1 357 ? 33.648 8.244 22.462 1.00 67.50 357 TYR A O 1
ATOM 2890 N N . GLY A 1 358 ? 34.990 10.038 22.182 1.00 71.56 358 GLY A N 1
ATOM 2891 C CA . GLY A 1 358 ? 36.246 9.293 22.056 1.00 71.56 358 GLY A CA 1
ATOM 2892 C C . GLY A 1 358 ? 36.516 8.691 20.671 1.00 71.56 358 GLY A C 1
ATOM 2893 O O . GLY A 1 358 ? 37.345 7.789 20.576 1.00 71.56 358 GLY A O 1
ATOM 2894 N N . TYR A 1 359 ? 35.830 9.151 19.619 1.00 70.75 359 TYR A N 1
ATOM 2895 C CA . TYR A 1 359 ? 36.023 8.688 18.244 1.00 70.75 359 TYR A CA 1
ATOM 2896 C C . TYR A 1 359 ? 35.962 9.870 17.261 1.00 70.75 359 TYR A C 1
ATOM 2898 O O . TYR A 1 359 ? 34.928 10.526 17.138 1.00 70.75 359 TYR A O 1
ATOM 2906 N N . ASP A 1 360 ? 37.069 10.126 16.559 1.00 66.31 360 ASP A N 1
ATOM 2907 C CA . ASP A 1 360 ? 37.264 11.341 15.748 1.00 66.31 360 ASP A CA 1
ATOM 2908 C C . ASP A 1 360 ? 37.009 11.143 14.241 1.00 66.31 360 ASP A C 1
ATOM 2910 O O . ASP A 1 360 ? 37.185 12.087 13.466 1.00 66.31 360 ASP A O 1
ATOM 2914 N N . GLY A 1 361 ? 36.563 9.948 13.835 1.00 61.78 361 GLY A N 1
ATOM 2915 C CA . GLY A 1 361 ? 36.400 9.557 12.430 1.00 61.78 361 GLY A CA 1
ATOM 2916 C C . GLY A 1 361 ? 37.292 8.396 12.040 1.00 61.78 361 GLY A C 1
ATOM 2917 O O . GLY A 1 361 ? 38.528 8.537 12.157 1.00 61.78 361 GLY A O 1
#

pLDDT: mean 90.26, std 12.0, range [41.53, 98.81]

InterPro domains:
  IPR008928 Six-hairpin glycosidase superfamily [SSF48208] (2-166)
  IPR011871 Fibrobacter succinogenes major paralogous domain [TIGR02145] (311-338)
  IPR012341 Six-hairpin glycosidase-like superfamily [G3DSA:1.50.10.10] (1-183)
  IPR054491 Mannosylglycerate hydrolase MGH1-like, glycoside hydrolase domain [PF22422] (2-169)

Foldseek 3Di:
DVVCVVVVNPVVVVVVVVVLVVVLVCQCVQFDDVVQLAGFDADPVSDTDPWAFLCRLVCLLSVSDDLVSLLSCCFPAQLACQFAVFLLGHWGTGNVGPQADQDQEDDSRTWHFLVSLQSNCSSCVSNLQQQVLLVNLCSLCVLCVVVVAQAGTARRHPRDGHHPPPDSDHSNVVSNVVSCCSEQRWDDDDFKIKGAYADDQDWDKYWDDDPPKIWIWTDDPQWIWIDIPNHTFKIKGHQWIFMDGNRSHTFKIFRNHQAKDFMWMDGPNDIATDIHGHSFMWGDDPYTDTPDHRDDDHSDDQPPPVPDQWRQDPLPRDTFGWDDDPNDIGGPDDDPDDVAAAAPPDDDPPDDHDHDVPDHD